Protein AF-A0A2V8QA11-F1 (afdb_monomer)

Nearest PDB structures (foldseek):
  7crw-assembly1_A  TM=5.951E-01  e=1.398E+00  Rattus norvegicus
  6h9c-assembly1_Z  TM=2.391E-01  e=3.593E-01  Haloarcula marismortui ATCC 33799

Solvent-accessible surface area (backbone atoms only — not comparable to full-atom values): 12767 Å² total; per-residue (Å²): 83,78,50,72,45,82,40,66,52,93,63,45,87,77,36,46,41,31,88,72,24,23,39,42,36,22,38,40,35,46,82,82,81,77,87,79,79,59,44,67,50,76,49,74,55,57,71,87,36,45,31,81,89,47,57,55,89,54,50,42,45,41,36,45,50,96,94,40,67,44,71,60,54,68,59,65,61,44,90,41,35,46,23,36,40,75,41,74,69,68,37,36,36,39,38,20,25,65,31,52,54,37,79,48,78,49,77,51,63,38,78,74,76,94,73,66,93,87,64,81,73,50,76,48,78,49,73,46,74,80,31,45,32,83,79,72,91,82,82,87,80,86,73,78,78,74,79,86,45,81,87,71,43,74,70,78,83,42,82,88,75,87,82,84,87,85,76,66,80,94,58,83,81,87,88,82,88,63,97,72,86,69,70,85,74,86,80,74,84,69,91,78,81,84,75,84,132

Mean predicted aligned error: 10.85 Å

Secondary structure (DSSP, 8-state):
-EEEEES--TTGGGSSEEEEEEEEEEEEE---S---S-EEEEEE--GGGBPTT--GGGEEEEEEETTEEE-PEEEEEETTEEEEEEE-S--EEEEEEEP---EEEEEEEES-S---TT---EEEEEEEE-SSS---S-----PPPPTT-GGG-TTTS-----------TT--------SSSS--------TT-----

Radius of gyration: 26.83 Å; Cα contacts (8 Å, |Δi|>4): 295; chains: 1; bounding box: 69×35×74 Å

pLDDT: mean 82.21, std 19.1, range [32.03, 98.81]

Sequence (197 aa):
TASTTAGDHSNIAGSTINAAKTVNRYWTLTNGGIVFTNYSATFNFVAGDLDGGTNTNALVVGKFSSGTWTYPTVGTRTATSTQVTGLTSFSDFQIGEAGTPNIDLAKSVSPTGDQEPGTDLDYAVSFTNSGTTNAQSLVITDPNPNNADPLQRVFANVDYKLGSASISAPWTATIEFSNDGGATWTYTPVSGAGGAP

Foldseek 3Di:
DKDKDFAFDPCCLLAQFDNQFWQRMKMFDDDPPDDDAWFKDKDFADLVSTHPPHDQVQKWKWFDDPNDTDTADWDDTDSGITMGTGHRDTGMMIMGGGKDWDKDKDKDKPPDDDDDQPDDIDIDIDMDTPISDDDDPDDDDDDQPDVPDVVSGPPPRDDDDCDDDDDDPPDDDDDDDDPPVPDDDPDDDDPDPPDDD

Structure (mmCIF, N/CA/C/O backbone):
data_AF-A0A2V8QA11-F1
#
_entry.id   AF-A0A2V8QA11-F1
#
loop_
_atom_site.group_PDB
_atom_site.id
_atom_site.type_symbol
_atom_site.label_atom_id
_atom_site.label_alt_id
_atom_site.label_comp_id
_atom_site.label_asym_id
_atom_site.label_entity_id
_atom_site.label_seq_id
_atom_site.pdbx_PDB_ins_code
_atom_site.Cartn_x
_atom_site.Cartn_y
_atom_site.Cartn_z
_atom_site.occupancy
_atom_site.B_iso_or_equiv
_atom_site.auth_seq_id
_atom_site.auth_comp_id
_atom_site.auth_asym_id
_atom_site.auth_atom_id
_atom_site.pdbx_PDB_model_num
ATOM 1 N N . THR A 1 1 ? 11.058 5.312 -24.019 1.00 94.31 1 THR A N 1
ATOM 2 C CA . THR A 1 1 ? 12.300 5.560 -23.255 1.00 94.31 1 THR A CA 1
ATOM 3 C C . THR A 1 1 ? 12.118 5.060 -21.835 1.00 94.31 1 THR A C 1
ATOM 5 O O . THR A 1 1 ? 10.978 4.858 -21.427 1.00 94.31 1 THR A O 1
ATOM 8 N N . ALA A 1 2 ? 13.211 4.815 -21.113 1.00 96.81 2 ALA A N 1
ATOM 9 C CA . ALA A 1 2 ? 13.186 4.427 -19.705 1.00 96.81 2 ALA A CA 1
ATOM 10 C C . ALA A 1 2 ? 14.209 5.266 -18.930 1.00 96.81 2 ALA A C 1
ATOM 12 O O . ALA A 1 2 ? 15.322 5.469 -19.415 1.00 96.81 2 ALA A O 1
ATOM 13 N N . SER A 1 3 ? 13.827 5.748 -17.753 1.00 98.06 3 SER A N 1
ATOM 14 C CA . SER A 1 3 ? 14.680 6.514 -16.842 1.00 98.06 3 SER A CA 1
ATOM 15 C C . SER A 1 3 ? 14.360 6.168 -15.393 1.00 98.06 3 SER A C 1
ATOM 17 O O . SER A 1 3 ? 13.349 5.527 -15.106 1.00 98.06 3 SER A O 1
ATOM 19 N N . THR A 1 4 ? 15.223 6.598 -14.478 1.00 98.38 4 THR A N 1
ATOM 20 C CA . THR A 1 4 ? 15.029 6.423 -13.037 1.00 98.38 4 THR A CA 1
ATOM 21 C C . THR A 1 4 ? 15.347 7.695 -12.287 1.00 98.38 4 THR A C 1
ATOM 23 O O . THR A 1 4 ? 16.288 8.396 -12.661 1.00 98.38 4 THR A O 1
ATOM 26 N N . THR A 1 5 ? 14.661 7.908 -11.174 1.00 98.62 5 THR A N 1
ATOM 27 C CA . THR A 1 5 ? 14.925 9.011 -10.251 1.00 98.62 5 THR A CA 1
ATOM 28 C C . THR A 1 5 ? 15.169 8.438 -8.862 1.00 98.62 5 THR A C 1
ATOM 30 O O . THR A 1 5 ? 14.438 7.551 -8.432 1.00 98.62 5 THR A O 1
ATOM 33 N N . ALA A 1 6 ? 16.221 8.900 -8.184 1.00 98.38 6 ALA A N 1
ATOM 34 C CA . ALA A 1 6 ? 16.490 8.523 -6.797 1.00 98.38 6 ALA A CA 1
ATOM 35 C C . ALA A 1 6 ? 15.455 9.154 -5.856 1.00 98.38 6 ALA A C 1
ATOM 37 O O . ALA A 1 6 ? 14.992 10.266 -6.117 1.00 98.38 6 ALA A O 1
ATOM 38 N N . GLY A 1 7 ? 15.144 8.474 -4.758 1.00 97.94 7 GLY A N 1
ATOM 39 C CA . GLY A 1 7 ? 14.030 8.849 -3.898 1.00 97.94 7 GLY A CA 1
ATOM 40 C C . GLY A 1 7 ? 12.766 8.050 -4.207 1.00 97.94 7 GLY A C 1
ATOM 41 O O . GLY A 1 7 ? 12.603 7.521 -5.310 1.00 97.94 7 GLY A O 1
ATOM 42 N N . ASP A 1 8 ? 11.846 8.036 -3.252 1.00 98.38 8 ASP A N 1
ATOM 43 C CA . ASP A 1 8 ? 10.474 7.600 -3.481 1.00 98.38 8 ASP A CA 1
ATOM 44 C C . ASP A 1 8 ? 9.715 8.527 -4.426 1.00 98.38 8 ASP A C 1
ATOM 46 O O . ASP A 1 8 ? 9.933 9.742 -4.487 1.00 98.38 8 ASP A O 1
ATOM 50 N N . HIS A 1 9 ? 8.755 7.948 -5.143 1.00 98.25 9 HIS A N 1
ATOM 51 C CA . HIS A 1 9 ? 7.794 8.717 -5.914 1.00 98.25 9 HIS A CA 1
ATOM 52 C C . HIS A 1 9 ? 7.033 9.690 -4.995 1.00 98.25 9 HIS A C 1
ATOM 54 O O . HIS A 1 9 ? 6.503 9.300 -3.955 1.00 98.25 9 HIS A O 1
ATOM 60 N N . SER A 1 10 ?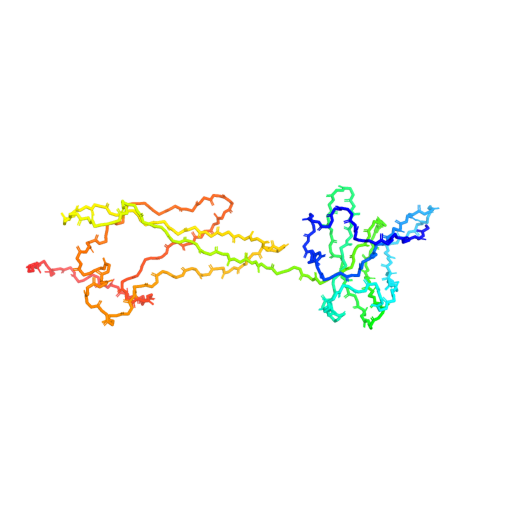 6.892 10.955 -5.399 1.00 97.44 10 SER A N 1
ATOM 61 C CA . SER A 1 10 ? 6.291 12.018 -4.570 1.00 97.44 10 SER A CA 1
ATOM 62 C C . SER A 1 10 ? 4.859 11.719 -4.102 1.00 97.44 10 SER A C 1
ATOM 64 O O . SER A 1 10 ? 4.421 12.209 -3.064 1.00 97.44 10 SER A O 1
ATOM 66 N N . ASN A 1 11 ? 4.123 10.894 -4.851 1.00 97.56 11 ASN A N 1
ATOM 67 C CA . ASN A 1 11 ? 2.774 10.436 -4.506 1.00 97.56 11 ASN A CA 1
ATOM 68 C C . ASN A 1 11 ? 2.714 9.065 -3.805 1.00 97.56 11 ASN A C 1
ATOM 70 O O . ASN A 1 11 ? 1.643 8.456 -3.785 1.00 97.56 11 ASN A O 1
ATOM 74 N N . ILE A 1 12 ? 3.815 8.557 -3.236 1.00 96.38 12 ILE A N 1
ATOM 75 C CA . ILE A 1 12 ? 3.846 7.240 -2.572 1.00 96.38 12 ILE A CA 1
ATOM 76 C C . ILE A 1 12 ? 2.843 7.126 -1.415 1.00 96.38 12 ILE A C 1
ATOM 78 O O . ILE A 1 12 ? 2.257 6.065 -1.225 1.00 96.38 12 ILE A O 1
ATOM 82 N N . ALA A 1 13 ? 2.554 8.227 -0.712 1.00 92.88 13 ALA A N 1
ATOM 83 C CA . ALA A 1 13 ? 1.562 8.263 0.366 1.00 92.88 13 ALA A CA 1
ATOM 84 C C . ALA A 1 13 ? 0.124 7.954 -0.101 1.00 92.88 13 ALA A C 1
ATOM 86 O O . ALA A 1 13 ? -0.711 7.563 0.705 1.00 92.88 13 ALA A O 1
ATOM 87 N N . GLY A 1 14 ? -0.173 8.119 -1.396 1.00 93.38 14 GLY A N 1
ATOM 88 C CA . GLY A 1 14 ? -1.454 7.721 -1.993 1.00 93.38 14 GLY A CA 1
ATOM 89 C C . GLY A 1 14 ? -1.481 6.272 -2.493 1.00 93.38 14 GLY A C 1
ATOM 90 O O . GLY A 1 14 ? -2.471 5.855 -3.093 1.00 93.38 14 GLY A O 1
ATOM 91 N N . SER A 1 15 ? -0.386 5.529 -2.325 1.00 95.75 15 SER A N 1
ATOM 92 C CA . SER A 1 15 ? -0.283 4.115 -2.683 1.00 95.75 15 SER A CA 1
ATOM 93 C C . SER A 1 15 ? -0.565 3.219 -1.472 1.00 95.75 15 SER A C 1
ATOM 95 O O . SER A 1 15 ? -0.702 3.683 -0.345 1.00 95.75 15 SER A O 1
ATOM 97 N N . THR A 1 16 ? -0.601 1.911 -1.702 1.00 94.69 16 THR A N 1
ATOM 98 C CA . THR A 1 16 ? -0.643 0.878 -0.668 1.00 94.69 16 THR A CA 1
ATOM 99 C C . THR A 1 16 ? 0.751 0.339 -0.357 1.00 94.69 16 THR A C 1
ATOM 101 O O . THR A 1 16 ? 0.864 -0.742 0.208 1.00 94.69 16 THR A O 1
ATOM 104 N N . ILE A 1 17 ? 1.817 1.011 -0.799 1.00 96.75 17 ILE A N 1
ATOM 105 C CA . ILE A 1 17 ? 3.204 0.633 -0.510 1.00 96.75 17 ILE A CA 1
ATOM 106 C C . ILE A 1 17 ? 3.584 1.207 0.854 1.00 96.75 17 ILE A C 1
ATOM 108 O O . ILE A 1 17 ? 3.207 2.327 1.203 1.00 96.75 17 ILE A O 1
ATOM 112 N N . ASN A 1 18 ? 4.335 0.445 1.642 1.00 95.12 18 ASN A N 1
ATOM 113 C CA . ASN A 1 18 ? 4.949 0.965 2.854 1.00 95.12 18 ASN A CA 1
ATOM 114 C C . ASN A 1 18 ? 6.137 1.869 2.484 1.00 95.12 18 ASN A C 1
ATOM 116 O O . ASN A 1 18 ? 7.195 1.376 2.101 1.00 95.12 18 ASN A O 1
ATOM 120 N N . ALA A 1 19 ? 5.965 3.183 2.636 1.00 94.94 19 ALA A N 1
ATOM 121 C CA . ALA A 1 19 ? 6.980 4.187 2.306 1.00 94.94 19 ALA A CA 1
ATOM 122 C C . ALA A 1 19 ? 8.245 4.141 3.191 1.00 94.94 19 ALA A C 1
ATOM 124 O O . ALA A 1 19 ? 9.186 4.874 2.941 1.00 94.94 19 ALA A O 1
ATOM 125 N N . ALA A 1 20 ? 8.286 3.305 4.235 1.00 94.62 20 ALA A N 1
ATOM 126 C CA . ALA A 1 20 ? 9.496 3.062 5.027 1.00 94.62 20 ALA A CA 1
ATOM 127 C C . ALA A 1 20 ? 10.236 1.770 4.624 1.00 94.62 20 ALA A C 1
ATOM 129 O O . ALA A 1 20 ? 11.209 1.386 5.279 1.00 94.62 20 ALA A O 1
ATOM 130 N N . LYS A 1 21 ? 9.716 1.039 3.628 1.00 97.12 21 LYS A N 1
ATOM 131 C CA . LYS A 1 21 ? 10.195 -0.277 3.179 1.00 97.12 21 LYS A CA 1
ATOM 132 C C . LYS A 1 21 ? 10.196 -0.349 1.656 1.00 97.12 21 LYS A C 1
ATOM 134 O O . LYS A 1 21 ? 9.513 -1.183 1.053 1.00 97.12 21 LYS A O 1
ATOM 139 N N . THR A 1 22 ? 10.917 0.567 1.025 1.00 98.31 22 THR A N 1
ATOM 140 C CA . THR A 1 22 ? 10.942 0.723 -0.426 1.00 98.31 22 THR A CA 1
ATOM 141 C C . THR A 1 22 ? 12.282 0.336 -1.038 1.00 98.31 22 THR A C 1
ATOM 143 O O . THR A 1 22 ? 13.285 0.103 -0.359 1.00 98.31 22 THR A O 1
ATOM 146 N N . VAL A 1 23 ? 12.295 0.273 -2.366 1.00 98.56 23 VAL A N 1
ATOM 147 C CA . VAL A 1 23 ? 13.488 0.655 -3.111 1.00 98.56 23 VAL A CA 1
ATOM 148 C C . VAL A 1 23 ? 13.385 2.166 -3.307 1.00 98.56 23 VAL A C 1
ATOM 150 O O . VAL A 1 23 ? 12.473 2.609 -3.997 1.00 98.56 23 VAL A O 1
ATOM 153 N N . ASN A 1 24 ? 14.313 2.934 -2.740 1.00 97.62 24 ASN A N 1
ATOM 154 C CA . ASN A 1 24 ? 14.352 4.398 -2.726 1.00 97.62 24 ASN A CA 1
ATOM 155 C C . ASN A 1 24 ? 14.754 4.978 -4.103 1.00 97.62 24 ASN A C 1
ATOM 157 O O . ASN A 1 24 ? 15.736 5.713 -4.272 1.00 97.62 24 ASN A O 1
ATOM 161 N N . ARG A 1 25 ? 14.023 4.545 -5.131 1.00 98.12 25 ARG A N 1
ATOM 162 C CA . ARG A 1 25 ? 14.116 4.901 -6.543 1.00 98.12 25 ARG A CA 1
ATOM 163 C C . ARG A 1 25 ? 12.792 4.543 -7.210 1.00 98.12 25 ARG A C 1
ATOM 165 O O . ARG A 1 25 ? 12.249 3.466 -6.981 1.00 98.12 25 ARG A O 1
ATOM 172 N N . TYR A 1 26 ? 12.356 5.374 -8.149 1.00 98.69 26 TYR A N 1
ATOM 173 C CA . TYR A 1 26 ? 11.265 5.037 -9.061 1.00 98.69 26 TYR A CA 1
ATOM 174 C C . TYR A 1 26 ? 11.721 5.060 -10.523 1.00 98.69 26 TYR A C 1
ATOM 176 O O . TYR A 1 26 ? 12.725 5.683 -10.885 1.00 98.69 26 TYR A O 1
ATOM 184 N N . TRP A 1 27 ? 10.985 4.344 -11.371 1.00 98.75 27 TRP A N 1
ATOM 185 C CA . TRP A 1 27 ? 11.246 4.218 -12.805 1.00 98.75 27 TRP A CA 1
ATOM 186 C C . TRP A 1 27 ? 10.155 4.920 -13.593 1.00 98.75 27 TRP A C 1
ATOM 188 O O . TRP A 1 27 ? 8.981 4.714 -13.317 1.00 98.75 27 TRP A O 1
ATOM 198 N N . THR A 1 28 ? 10.535 5.652 -14.632 1.00 98.62 28 THR A N 1
ATOM 199 C CA . THR A 1 28 ? 9.608 6.240 -15.602 1.00 98.62 28 THR A CA 1
ATOM 200 C C . THR A 1 28 ? 9.810 5.555 -16.938 1.00 98.62 28 THR A C 1
ATOM 202 O O . THR A 1 28 ? 10.917 5.543 -17.485 1.00 98.62 28 THR A O 1
ATOM 205 N N . LEU A 1 29 ? 8.743 4.974 -17.479 1.00 98.19 29 LEU A N 1
ATOM 206 C CA . LEU A 1 29 ? 8.720 4.470 -18.845 1.00 98.19 29 LEU A CA 1
ATOM 207 C C . LEU A 1 29 ? 7.760 5.330 -19.672 1.00 98.19 29 LEU A C 1
ATOM 209 O O . LEU A 1 29 ? 6.633 5.592 -19.258 1.00 98.19 29 LEU A O 1
ATOM 213 N N . THR A 1 30 ? 8.182 5.691 -20.882 1.00 97.12 30 THR A N 1
ATOM 214 C CA . THR A 1 30 ? 7.379 6.483 -21.826 1.00 97.12 30 THR A CA 1
ATOM 215 C C . THR A 1 30 ? 7.315 5.784 -23.177 1.00 97.12 30 THR A C 1
ATOM 217 O O . THR A 1 30 ? 8.351 5.356 -23.703 1.00 97.12 30 THR A O 1
ATOM 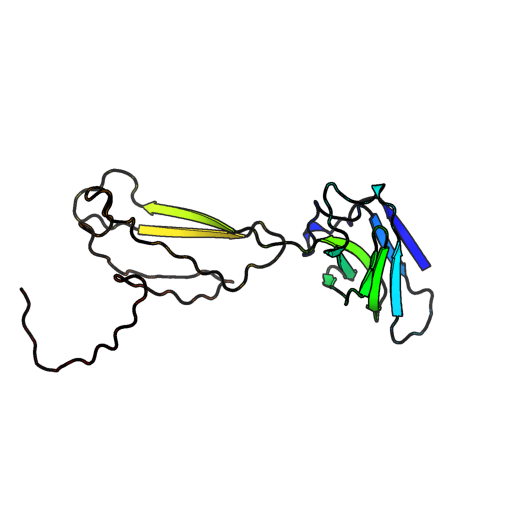220 N N . ASN A 1 31 ? 6.121 5.695 -23.774 1.00 95.44 31 ASN A N 1
ATOM 221 C CA . ASN A 1 31 ? 5.984 5.169 -25.132 1.00 95.44 31 ASN A CA 1
ATOM 222 C C . ASN A 1 31 ? 6.634 6.131 -26.139 1.00 95.44 31 ASN A C 1
ATOM 224 O O . ASN A 1 31 ? 6.225 7.282 -26.242 1.00 95.44 31 ASN A O 1
ATOM 228 N N . GLY A 1 32 ? 7.616 5.649 -26.900 1.00 93.56 32 GLY A N 1
ATOM 229 C CA . GLY A 1 32 ? 8.275 6.410 -27.967 1.00 93.56 32 GLY A CA 1
ATOM 230 C C . GLY A 1 32 ? 7.615 6.271 -29.342 1.00 93.56 32 GLY A C 1
ATOM 231 O O . GLY A 1 32 ? 8.280 6.525 -30.338 1.00 93.56 32 GLY A O 1
ATOM 232 N N . GLY A 1 33 ? 6.362 5.808 -29.411 1.00 93.56 33 GLY A N 1
ATOM 233 C CA . GLY A 1 33 ? 5.647 5.551 -30.668 1.00 93.56 33 GLY A CA 1
ATOM 234 C C . GLY A 1 33 ? 5.637 4.083 -31.105 1.00 93.56 33 GLY A C 1
ATOM 235 O O . GLY A 1 33 ? 5.372 3.796 -32.268 1.00 93.56 33 GLY A O 1
ATOM 236 N N . ILE A 1 34 ? 5.916 3.147 -30.192 1.00 93.06 34 ILE A N 1
ATOM 237 C CA . ILE A 1 34 ? 5.801 1.715 -30.478 1.00 93.06 34 ILE A CA 1
ATOM 238 C C . ILE A 1 34 ? 4.360 1.236 -30.291 1.00 93.06 34 ILE A C 1
ATOM 240 O O . ILE A 1 34 ? 3.648 1.668 -29.378 1.00 93.06 34 ILE A O 1
ATOM 244 N N . VAL A 1 35 ? 3.952 0.307 -31.153 1.00 95.69 35 VAL A N 1
ATOM 245 C CA . VAL A 1 35 ? 2.700 -0.445 -31.027 1.00 95.69 35 VAL A CA 1
ATOM 246 C C . VAL A 1 35 ? 3.013 -1.765 -30.333 1.00 95.69 35 VAL A C 1
ATOM 248 O O . VAL A 1 35 ? 3.951 -2.463 -30.712 1.00 95.69 35 VAL A O 1
ATOM 251 N N . PHE A 1 36 ? 2.244 -2.100 -29.304 1.00 95.75 36 PHE A N 1
ATOM 252 C CA . PHE A 1 36 ? 2.434 -3.303 -28.501 1.00 95.75 36 PHE A CA 1
ATOM 253 C C . PHE A 1 36 ? 1.091 -3.748 -27.912 1.00 95.75 36 PHE A C 1
ATOM 255 O O . PHE A 1 36 ? 0.170 -2.944 -27.780 1.00 95.75 36 PHE A O 1
ATOM 262 N N . THR A 1 37 ? 0.982 -5.028 -27.553 1.00 97.38 37 THR A N 1
ATOM 263 C CA . THR A 1 37 ? -0.191 -5.565 -26.841 1.00 97.38 37 THR A CA 1
ATOM 264 C C . THR A 1 37 ? 0.035 -5.543 -25.335 1.00 97.38 37 THR A C 1
ATOM 266 O O . THR A 1 37 ? -0.778 -5.015 -24.583 1.00 97.38 37 THR A O 1
ATOM 269 N N . ASN A 1 38 ? 1.149 -6.122 -24.892 1.00 97.56 38 ASN A N 1
ATOM 270 C CA . ASN A 1 38 ? 1.599 -6.090 -23.511 1.00 97.56 38 ASN A CA 1
ATOM 271 C C . ASN A 1 38 ? 3.125 -6.234 -23.451 1.00 97.56 38 ASN A C 1
ATOM 273 O O . ASN A 1 38 ? 3.764 -6.540 -24.460 1.00 97.56 38 ASN A O 1
ATOM 277 N N . TYR A 1 39 ? 3.700 -5.997 -22.277 1.00 97.81 39 TYR A N 1
ATOM 278 C CA . TYR A 1 39 ? 5.109 -6.249 -22.008 1.00 97.81 39 TYR A CA 1
ATOM 279 C C . TYR A 1 39 ? 5.344 -6.652 -20.549 1.00 97.81 39 TYR A C 1
ATOM 281 O O . TYR A 1 39 ? 4.489 -6.474 -19.675 1.00 97.81 39 TYR A O 1
ATOM 289 N N . SER A 1 40 ? 6.543 -7.166 -20.296 1.00 98.25 40 SER A N 1
ATOM 290 C CA . SER A 1 40 ? 7.095 -7.351 -18.956 1.00 98.25 40 SER A CA 1
ATOM 291 C C . SER A 1 40 ? 8.252 -6.379 -18.751 1.00 98.25 40 SER A C 1
ATOM 293 O O . SER A 1 40 ? 8.999 -6.097 -19.689 1.00 98.25 40 SER A O 1
ATOM 295 N N . ALA A 1 41 ? 8.416 -5.875 -17.533 1.00 98.25 41 ALA A N 1
ATOM 296 C CA . ALA A 1 41 ? 9.537 -5.019 -17.159 1.00 98.25 41 ALA A CA 1
ATOM 297 C C . ALA A 1 41 ? 10.253 -5.609 -15.950 1.00 98.25 41 ALA A C 1
ATOM 299 O O . ALA A 1 41 ? 9.612 -5.933 -14.956 1.00 98.25 41 ALA A O 1
ATOM 300 N N . THR A 1 42 ? 11.576 -5.729 -16.034 1.00 98.62 42 THR A N 1
ATOM 301 C CA . THR A 1 42 ? 12.425 -6.068 -14.890 1.00 98.62 42 THR A CA 1
ATOM 302 C C . THR A 1 42 ? 13.126 -4.805 -14.425 1.00 98.62 42 THR A C 1
ATOM 304 O O . THR A 1 42 ? 13.968 -4.257 -15.138 1.00 98.62 42 THR A O 1
ATOM 307 N N . PHE A 1 43 ? 12.783 -4.351 -13.228 1.00 98.75 43 PHE A N 1
ATOM 308 C CA . PHE A 1 43 ? 13.422 -3.213 -12.591 1.00 98.75 43 PHE A CA 1
ATOM 309 C C . PHE A 1 43 ? 14.623 -3.708 -11.798 1.00 98.75 43 PHE A C 1
ATOM 311 O O . PHE A 1 43 ? 14.472 -4.558 -10.924 1.00 98.75 43 PHE A O 1
ATOM 318 N N . ASN A 1 44 ? 15.809 -3.203 -12.130 1.00 98.44 44 ASN A N 1
ATOM 319 C CA . ASN A 1 44 ? 17.052 -3.535 -11.441 1.00 98.44 44 ASN A CA 1
ATOM 320 C C . ASN A 1 44 ? 17.460 -2.367 -10.543 1.00 98.44 44 ASN A C 1
ATOM 322 O O . ASN A 1 44 ? 17.391 -1.212 -10.965 1.00 98.44 44 ASN A O 1
ATOM 326 N N . PHE A 1 45 ? 17.913 -2.677 -9.337 1.00 98.56 45 PHE A N 1
ATOM 327 C CA . PHE A 1 45 ? 18.364 -1.728 -8.322 1.00 98.56 45 PHE A CA 1
ATOM 328 C C . PHE A 1 45 ? 19.609 -2.269 -7.617 1.00 98.56 45 PHE A C 1
ATOM 330 O O . PHE A 1 45 ? 19.952 -3.440 -7.759 1.00 98.56 45 PHE A O 1
ATOM 337 N N . VAL A 1 46 ? 20.320 -1.426 -6.874 1.00 98.31 46 VAL A N 1
ATOM 338 C CA . VAL A 1 46 ? 21.436 -1.875 -6.032 1.00 98.31 46 VAL A CA 1
ATOM 339 C C . VAL A 1 46 ? 20.956 -2.061 -4.599 1.00 98.31 46 VAL A C 1
ATOM 341 O O . VAL A 1 46 ? 19.974 -1.458 -4.182 1.00 98.31 46 VAL A O 1
ATOM 344 N N . ALA A 1 47 ? 21.665 -2.870 -3.811 1.00 97.56 47 ALA A N 1
ATOM 345 C CA . ALA A 1 47 ? 21.290 -3.110 -2.415 1.00 97.56 47 ALA A CA 1
ATOM 346 C C . ALA A 1 47 ? 21.229 -1.818 -1.576 1.00 97.56 47 ALA A C 1
ATOM 348 O O . ALA A 1 47 ? 20.430 -1.732 -0.653 1.00 97.56 47 ALA A O 1
ATOM 349 N N . GLY A 1 48 ? 22.036 -0.807 -1.920 1.00 97.88 48 GLY A N 1
ATOM 350 C CA . GLY A 1 48 ? 22.019 0.502 -1.259 1.00 97.88 48 GLY A CA 1
ATOM 351 C C . GLY A 1 48 ? 20.789 1.361 -1.562 1.00 97.88 48 GLY A C 1
ATOM 352 O O . GLY A 1 48 ? 20.606 2.375 -0.902 1.00 97.88 48 GLY A O 1
ATOM 353 N N . ASP A 1 49 ? 19.958 0.972 -2.535 1.00 98.44 49 ASP A N 1
ATOM 354 C CA . ASP A 1 49 ? 18.675 1.633 -2.775 1.00 98.44 49 ASP A CA 1
ATOM 355 C C . ASP A 1 49 ? 17.586 1.123 -1.814 1.00 98.44 49 ASP A C 1
ATOM 357 O O . ASP A 1 49 ? 16.540 1.744 -1.721 1.00 98.44 49 ASP A O 1
ATOM 361 N N . LEU A 1 50 ? 17.776 -0.011 -1.129 1.00 98.56 50 LEU A N 1
ATOM 362 C CA . LEU A 1 50 ? 16.756 -0.566 -0.236 1.00 98.56 50 LEU A CA 1
ATOM 363 C C . LEU A 1 50 ? 16.692 0.213 1.079 1.00 98.56 50 LEU A C 1
ATOM 365 O O . LEU A 1 50 ? 17.713 0.395 1.748 1.00 98.56 50 LEU A O 1
ATOM 369 N N . ASP A 1 51 ? 15.481 0.563 1.505 1.00 98.06 51 ASP A N 1
ATOM 370 C CA . ASP A 1 51 ? 15.264 1.069 2.855 1.00 98.06 51 ASP A CA 1
ATOM 371 C C . ASP A 1 51 ? 15.611 0.006 3.902 1.00 98.06 51 ASP A C 1
ATOM 373 O O . ASP A 1 51 ? 15.526 -1.210 3.668 1.00 98.06 51 ASP A O 1
ATOM 377 N N . GLY A 1 52 ? 15.977 0.472 5.096 1.00 96.50 52 GLY A N 1
ATOM 378 C CA . GLY A 1 52 ? 16.423 -0.375 6.195 1.00 96.50 52 GLY A CA 1
ATOM 379 C C . GLY A 1 52 ? 15.431 -1.493 6.521 1.00 96.50 52 GLY A C 1
ATOM 380 O O . GLY A 1 52 ? 14.305 -1.249 6.950 1.00 96.50 52 GLY A O 1
ATOM 381 N N . GLY A 1 53 ? 15.871 -2.744 6.367 1.00 94.81 53 GLY A N 1
ATOM 382 C CA . GLY A 1 53 ? 15.081 -3.935 6.677 1.00 94.81 53 GLY A CA 1
ATOM 383 C C . GLY A 1 53 ? 13.952 -4.228 5.687 1.00 94.81 53 GLY A C 1
ATOM 384 O O . GLY A 1 53 ? 12.963 -4.823 6.108 1.00 94.81 53 GLY A O 1
ATOM 385 N N . THR A 1 54 ? 14.069 -3.777 4.436 1.00 97.50 54 THR A N 1
ATOM 386 C CA . THR A 1 54 ? 13.176 -4.167 3.335 1.00 97.50 54 THR A CA 1
ATOM 387 C C . THR A 1 54 ? 13.392 -5.636 2.954 1.00 97.50 54 THR A C 1
ATOM 389 O O . THR A 1 54 ? 14.517 -6.063 2.683 1.00 97.50 54 THR A O 1
ATOM 392 N N . ASN A 1 55 ? 12.319 -6.420 2.906 1.00 96.81 55 ASN A N 1
ATOM 393 C CA . ASN A 1 55 ? 12.303 -7.806 2.461 1.00 96.81 55 ASN A CA 1
ATOM 394 C C . ASN A 1 55 ? 12.038 -7.885 0.952 1.00 96.81 55 ASN A C 1
ATOM 396 O O . ASN A 1 55 ? 10.904 -7.755 0.486 1.00 96.81 55 ASN A O 1
ATOM 400 N N . THR A 1 56 ? 13.080 -8.187 0.178 1.00 97.12 56 THR A N 1
ATOM 401 C CA . THR A 1 56 ? 12.997 -8.252 -1.289 1.00 97.12 56 THR A CA 1
ATOM 402 C C . THR A 1 56 ? 12.023 -9.311 -1.810 1.00 97.12 56 THR A C 1
ATOM 404 O O . THR A 1 56 ? 11.487 -9.155 -2.905 1.00 97.12 56 THR A O 1
ATOM 407 N N .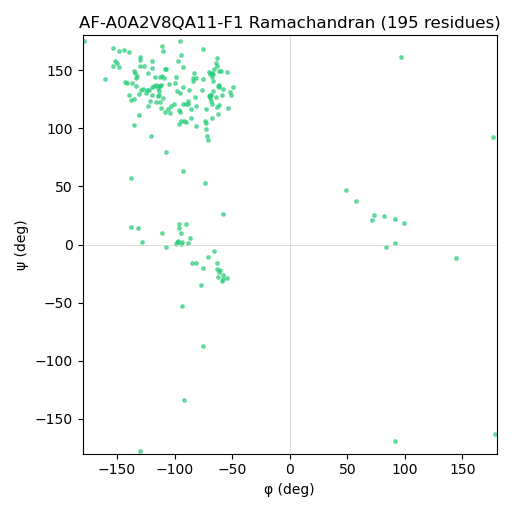 ASN A 1 57 ? 11.716 -10.350 -1.026 1.00 96.12 57 ASN A N 1
ATOM 408 C CA . ASN A 1 57 ? 10.724 -11.365 -1.397 1.00 96.12 57 ASN A CA 1
ATOM 409 C C . ASN A 1 57 ? 9.274 -10.871 -1.261 1.00 96.12 57 ASN A C 1
ATOM 411 O O . ASN A 1 57 ? 8.381 -11.443 -1.883 1.00 96.12 57 ASN A O 1
ATOM 415 N N . ALA A 1 58 ? 9.039 -9.814 -0.478 1.00 95.00 58 ALA A N 1
ATOM 416 C CA . ALA A 1 58 ? 7.719 -9.233 -0.227 1.00 95.00 58 ALA A CA 1
ATOM 417 C C . ALA A 1 58 ? 7.418 -8.001 -1.102 1.00 95.00 58 ALA A C 1
ATOM 419 O O . ALA A 1 58 ? 6.353 -7.397 -0.976 1.00 95.00 58 ALA A O 1
ATOM 420 N N . LEU A 1 59 ? 8.332 -7.627 -2.006 1.00 97.69 59 LEU A N 1
ATOM 421 C CA . LEU A 1 59 ? 8.175 -6.431 -2.831 1.00 97.69 59 LEU A CA 1
AT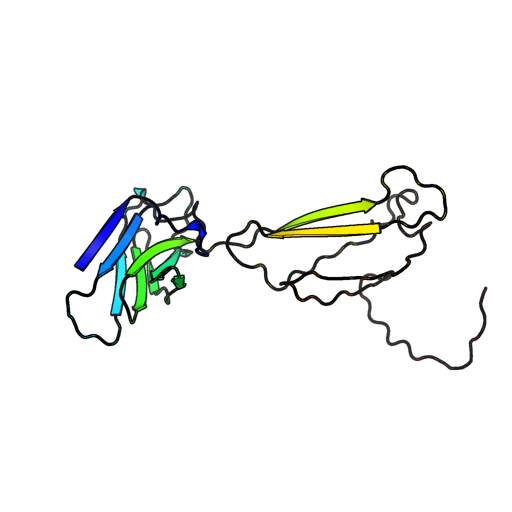OM 422 C C . LEU A 1 59 ? 6.955 -6.522 -3.745 1.00 97.69 59 LEU A C 1
ATOM 424 O O . LEU A 1 59 ? 6.729 -7.527 -4.419 1.00 97.69 59 LEU A O 1
ATOM 428 N N . VAL A 1 60 ? 6.207 -5.438 -3.826 1.00 98.00 60 VAL A N 1
ATOM 429 C CA . VAL A 1 60 ? 5.220 -5.165 -4.862 1.00 98.00 60 VAL A CA 1
ATOM 430 C C . VAL A 1 60 ? 5.716 -4.033 -5.754 1.00 98.00 60 VAL A C 1
ATOM 432 O O . VAL A 1 60 ? 6.673 -3.331 -5.425 1.00 98.00 60 VAL A O 1
ATOM 435 N N . VAL A 1 61 ? 5.065 -3.857 -6.901 1.00 98.62 61 VAL A N 1
ATOM 436 C CA . VAL A 1 61 ? 5.307 -2.708 -7.773 1.00 98.62 61 VAL A CA 1
ATOM 437 C C . VAL A 1 61 ? 4.000 -1.957 -7.946 1.00 98.62 61 VAL A C 1
ATOM 439 O O . VAL A 1 61 ? 3.007 -2.538 -8.377 1.00 98.62 61 VAL A O 1
ATOM 442 N N . GLY A 1 62 ? 4.005 -0.671 -7.617 1.00 98.38 62 GLY A N 1
ATOM 443 C CA . GLY A 1 62 ? 2.926 0.249 -7.946 1.00 98.38 62 GLY A CA 1
ATOM 444 C C . GLY A 1 62 ? 3.226 0.939 -9.270 1.00 98.38 62 GLY A C 1
ATOM 445 O O . GLY A 1 62 ? 4.344 1.395 -9.481 1.00 98.38 62 GLY A O 1
ATOM 446 N N . LYS A 1 63 ? 2.235 1.040 -10.154 1.00 98.62 63 LYS A N 1
ATOM 447 C CA . LYS A 1 63 ? 2.249 1.858 -11.371 1.00 98.62 63 LYS A CA 1
ATOM 448 C C . LYS A 1 63 ? 1.367 3.083 -11.152 1.00 98.62 63 LYS A C 1
ATOM 450 O O . LYS A 1 63 ? 0.153 2.929 -11.003 1.00 98.62 63 LYS A O 1
ATOM 455 N N . PHE A 1 64 ? 1.951 4.276 -11.181 1.00 98.62 64 PHE A N 1
ATOM 456 C CA . PHE A 1 64 ? 1.230 5.538 -11.024 1.00 98.62 64 PHE A CA 1
ATOM 457 C C . PHE A 1 64 ? 0.903 6.145 -12.381 1.00 98.62 64 PHE A C 1
ATOM 459 O O . PHE A 1 64 ? 1.806 6.491 -13.140 1.00 98.62 64 PHE A O 1
ATOM 466 N N . SER A 1 65 ? -0.381 6.261 -12.714 1.00 97.62 65 SER A N 1
ATOM 467 C CA . SER A 1 65 ? -0.852 6.774 -14.003 1.00 97.62 65 SER A CA 1
ATOM 468 C C . SER A 1 65 ? -2.038 7.702 -13.801 1.00 97.62 65 SER A C 1
ATOM 470 O O . SER A 1 65 ? -3.023 7.313 -13.175 1.00 97.62 65 SER A O 1
ATOM 472 N N . SER A 1 66 ? -1.939 8.932 -14.310 1.00 94.75 66 SER A N 1
ATOM 473 C CA . SER A 1 66 ? -3.007 9.940 -14.229 1.00 94.75 66 SER A CA 1
ATOM 474 C C . SER A 1 66 ? -3.589 10.108 -12.816 1.00 94.75 66 SER A C 1
ATOM 476 O O . SER A 1 66 ? -4.803 10.101 -12.632 1.00 94.75 66 SER A O 1
ATOM 478 N N . GLY A 1 67 ? -2.727 10.213 -11.797 1.00 95.25 67 GLY A N 1
ATOM 479 C CA . GLY A 1 67 ? -3.161 10.412 -10.409 1.00 95.25 67 GLY A CA 1
ATOM 480 C C . GLY A 1 67 ? -3.558 9.140 -9.652 1.00 95.25 67 GLY A C 1
ATOM 481 O O . GLY A 1 67 ? -3.881 9.228 -8.473 1.00 95.25 67 GLY A O 1
ATOM 482 N N . THR A 1 68 ? -3.534 7.968 -10.292 1.00 96.50 68 THR A N 1
ATOM 483 C CA . THR A 1 68 ? -4.006 6.709 -9.696 1.00 96.50 68 THR A CA 1
ATOM 484 C C . THR A 1 68 ? -2.896 5.666 -9.629 1.00 96.50 68 THR A C 1
ATOM 486 O O . THR A 1 68 ? -2.175 5.449 -10.606 1.00 96.50 68 THR A O 1
ATOM 489 N N . TRP A 1 69 ? -2.791 4.977 -8.491 1.00 97.94 69 TRP A N 1
ATOM 490 C CA . TRP A 1 69 ? -1.935 3.804 -8.335 1.00 97.94 69 TRP A CA 1
ATOM 491 C C . TRP A 1 69 ? -2.664 2.526 -8.750 1.00 97.94 69 TRP A C 1
ATOM 493 O O . TRP A 1 69 ? -3.791 2.265 -8.339 1.00 97.94 69 TRP A O 1
ATOM 503 N N . THR A 1 70 ? -1.988 1.706 -9.546 1.00 97.75 70 THR A N 1
ATOM 504 C CA . THR A 1 70 ? -2.417 0.352 -9.922 1.00 97.75 70 THR A CA 1
ATOM 505 C C . THR A 1 70 ? -1.298 -0.636 -9.616 1.00 97.75 70 THR A C 1
ATOM 507 O O . THR A 1 70 ? -0.132 -0.253 -9.608 1.00 97.75 70 THR A O 1
ATOM 510 N N . TYR A 1 71 ? -1.628 -1.903 -9.368 1.00 97.19 71 TYR A N 1
ATOM 511 C CA . TYR A 1 71 ? -0.650 -2.909 -8.935 1.00 97.19 71 TYR A CA 1
ATOM 512 C C . TYR A 1 71 ? -0.600 -4.057 -9.946 1.00 97.19 71 TYR A C 1
ATOM 514 O O . TYR A 1 71 ? -1.435 -4.961 -9.881 1.00 97.19 71 TYR A O 1
ATOM 522 N N . PRO A 1 72 ? 0.315 -4.009 -10.932 1.00 97.69 72 PRO A N 1
ATOM 523 C CA . PRO A 1 72 ? 0.494 -5.096 -11.889 1.00 97.69 72 PRO A CA 1
ATOM 524 C C . PRO A 1 72 ? 0.951 -6.397 -11.218 1.00 97.69 72 PRO A C 1
ATOM 526 O O . PRO A 1 72 ? 1.524 -6.402 -10.127 1.00 97.69 72 PRO A O 1
ATOM 529 N N . THR A 1 73 ? 0.759 -7.516 -11.919 1.00 97.88 73 THR A N 1
ATOM 530 C CA . THR A 1 73 ? 1.246 -8.824 -11.477 1.00 97.88 73 THR A CA 1
ATOM 531 C C . THR A 1 73 ? 2.768 -8.827 -11.398 1.00 97.88 73 THR A C 1
ATOM 533 O O . THR A 1 73 ? 3.462 -8.669 -12.409 1.00 97.88 73 THR A O 1
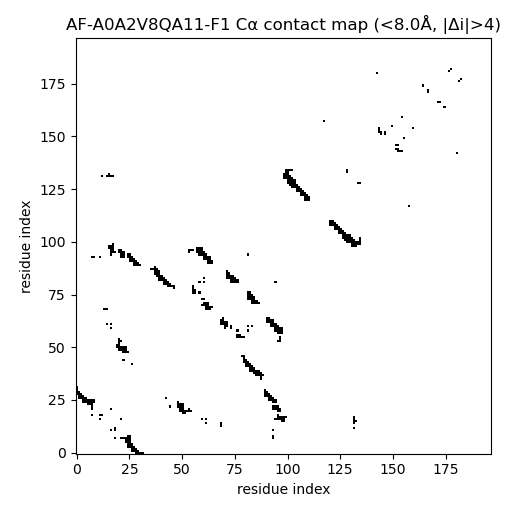ATOM 536 N N . VAL A 1 74 ? 3.285 -9.049 -10.191 1.00 98.31 74 VAL A N 1
ATOM 537 C CA . VAL A 1 74 ? 4.720 -9.176 -9.943 1.00 98.31 74 VAL A CA 1
ATOM 538 C C . VAL A 1 74 ? 5.176 -10.594 -10.273 1.00 98.31 74 VAL A C 1
ATOM 540 O O . VAL A 1 74 ? 4.607 -11.568 -9.782 1.00 98.31 74 VAL A O 1
ATOM 543 N N . GLY A 1 75 ? 6.205 -10.694 -11.109 1.00 97.94 75 GLY A N 1
ATOM 544 C CA . GLY A 1 75 ? 6.877 -11.934 -11.478 1.00 97.94 75 GLY A CA 1
ATOM 545 C C . GLY A 1 75 ? 8.072 -12.231 -10.571 1.00 97.94 75 GLY A C 1
ATOM 546 O O . GLY A 1 75 ? 7.995 -12.140 -9.343 1.00 97.94 75 GLY A O 1
ATOM 547 N N . THR A 1 76 ? 9.193 -12.605 -11.189 1.00 98.06 76 THR A N 1
ATOM 548 C CA . THR A 1 76 ? 10.428 -12.963 -10.483 1.00 98.06 76 THR A CA 1
ATOM 549 C C . THR A 1 76 ? 10.976 -11.800 -9.656 1.00 98.06 76 THR A C 1
ATOM 551 O O . THR A 1 76 ? 11.047 -10.660 -10.120 1.00 98.06 76 THR A O 1
ATOM 554 N N . ARG A 1 77 ? 11.419 -12.120 -8.439 1.00 98.38 77 ARG A N 1
ATOM 555 C CA . ARG A 1 77 ? 12.162 -11.231 -7.543 1.00 98.38 77 ARG A CA 1
ATOM 556 C C . ARG A 1 77 ? 13.549 -11.812 -7.311 1.00 98.38 77 ARG A C 1
ATOM 558 O O . ARG A 1 77 ? 13.711 -13.029 -7.240 1.00 98.38 77 ARG A O 1
ATOM 565 N N . THR A 1 78 ? 14.535 -10.940 -7.195 1.00 97.94 78 THR A N 1
ATOM 566 C CA . THR A 1 78 ? 15.880 -11.282 -6.727 1.00 97.94 78 THR A CA 1
ATOM 567 C C . THR A 1 78 ? 16.286 -10.299 -5.630 1.00 97.94 78 THR A C 1
ATOM 569 O O . THR A 1 78 ? 15.521 -9.403 -5.277 1.00 97.94 78 THR A O 1
ATOM 572 N N . ALA A 1 79 ? 17.506 -10.424 -5.104 1.00 97.50 79 ALA A N 1
ATOM 573 C CA . ALA A 1 79 ? 18.034 -9.456 -4.143 1.00 97.50 79 ALA A CA 1
ATOM 574 C C . ALA A 1 79 ? 18.141 -8.023 -4.708 1.00 97.50 79 ALA A C 1
ATOM 576 O O . ALA A 1 79 ? 18.184 -7.070 -3.938 1.00 97.50 79 ALA A O 1
ATOM 577 N N . THR A 1 80 ? 18.197 -7.868 -6.032 1.00 98.06 80 THR A N 1
ATOM 578 C CA . THR A 1 80 ? 18.479 -6.593 -6.715 1.00 98.06 80 THR A CA 1
ATOM 579 C C . THR A 1 80 ? 17.581 -6.353 -7.928 1.00 98.06 80 THR A C 1
ATOM 581 O O . THR A 1 80 ? 17.869 -5.506 -8.775 1.00 98.06 80 THR A O 1
ATOM 584 N N . SER A 1 81 ? 16.484 -7.104 -8.054 1.00 98.50 81 SER A N 1
ATOM 585 C CA . SER A 1 81 ? 15.522 -6.885 -9.126 1.00 98.50 81 SER A CA 1
ATOM 586 C C . SER A 1 81 ? 14.115 -7.348 -8.785 1.00 98.50 81 SER A C 1
ATOM 588 O O . SER A 1 81 ? 13.901 -8.254 -7.980 1.00 98.50 81 SER A O 1
ATOM 590 N N . THR A 1 82 ? 13.130 -6.724 -9.419 1.00 98.75 82 THR A N 1
ATOM 591 C CA . THR A 1 82 ? 11.723 -7.129 -9.354 1.00 98.75 82 THR A CA 1
ATOM 592 C C . THR A 1 82 ? 11.103 -6.987 -10.735 1.00 98.75 82 THR A C 1
ATOM 594 O O . THR A 1 82 ? 11.231 -5.947 -11.383 1.00 98.75 82 THR A O 1
ATOM 597 N N . GLN A 1 83 ? 10.454 -8.048 -11.208 1.00 98.75 83 GLN A N 1
ATOM 598 C CA . GLN A 1 83 ? 9.771 -8.067 -12.494 1.00 98.75 83 GLN A CA 1
ATOM 599 C C . GLN A 1 83 ? 8.270 -7.836 -12.333 1.00 98.75 83 GLN A C 1
ATOM 601 O O . GLN A 1 83 ? 7.651 -8.353 -11.412 1.00 98.75 83 GLN A O 1
ATOM 606 N N . VAL A 1 84 ? 7.669 -7.138 -13.286 1.00 98.75 84 VAL A N 1
ATOM 607 C CA . VAL A 1 84 ? 6.220 -7.087 -13.508 1.00 98.75 84 VAL A CA 1
ATOM 608 C C . VAL A 1 84 ? 5.893 -7.606 -14.898 1.00 98.75 84 VAL A C 1
ATOM 610 O O . VAL A 1 84 ? 6.710 -7.504 -15.815 1.00 98.75 84 VAL A O 1
ATOM 613 N N . THR A 1 85 ? 4.697 -8.160 -15.055 1.00 98.44 85 THR A N 1
ATOM 614 C CA . THR A 1 85 ? 4.239 -8.784 -16.302 1.00 98.44 85 THR A CA 1
ATOM 615 C C . THR A 1 85 ? 2.861 -8.260 -16.701 1.00 98.44 85 THR A C 1
ATOM 617 O O . THR A 1 85 ? 2.130 -7.722 -15.869 1.00 98.44 85 THR A O 1
ATOM 620 N N . GLY A 1 86 ? 2.510 -8.392 -17.984 1.00 97.50 86 GLY A N 1
ATOM 621 C CA . GLY A 1 86 ? 1.171 -8.057 -18.480 1.00 97.50 86 GLY A CA 1
ATOM 622 C C . GLY A 1 86 ? 0.851 -6.559 -18.526 1.00 97.50 86 GLY A C 1
ATOM 623 O O . GLY A 1 86 ? -0.319 -6.185 -18.553 1.00 97.50 86 GLY A O 1
ATOM 624 N N . LEU A 1 87 ? 1.861 -5.685 -18.542 1.00 98.12 87 LEU A N 1
ATOM 625 C CA . LEU A 1 87 ? 1.652 -4.241 -18.634 1.00 98.12 87 LEU A CA 1
ATOM 626 C C . LEU A 1 87 ? 1.125 -3.853 -20.018 1.00 98.12 87 LEU A C 1
ATOM 628 O O . LEU A 1 87 ? 1.732 -4.189 -21.030 1.00 98.12 87 LEU A O 1
ATOM 632 N N . THR A 1 88 ? 0.031 -3.095 -20.060 1.00 96.81 88 THR A N 1
ATOM 633 C CA . THR A 1 88 ? -0.607 -2.597 -21.298 1.00 96.81 88 THR A CA 1
ATOM 634 C C . THR A 1 88 ? -0.404 -1.097 -21.519 1.00 96.81 88 THR A C 1
ATOM 636 O O . THR A 1 88 ? -0.841 -0.536 -22.518 1.00 96.81 88 THR A O 1
ATOM 639 N N . SER A 1 89 ? 0.261 -0.420 -20.584 1.00 96.69 89 SER A N 1
ATOM 640 C CA . SER A 1 89 ? 0.575 1.006 -20.656 1.00 96.69 89 SER A CA 1
ATOM 641 C C . SER A 1 89 ? 1.870 1.301 -19.910 1.00 96.69 89 SER A C 1
ATOM 643 O O . SER A 1 89 ? 2.250 0.572 -18.994 1.00 96.69 89 SER A O 1
ATOM 645 N N . PHE A 1 90 ? 2.519 2.399 -20.283 1.00 97.69 90 PHE A N 1
ATOM 646 C CA . PHE A 1 90 ? 3.695 2.921 -19.591 1.00 97.69 90 PHE A CA 1
ATOM 647 C C . PHE A 1 90 ? 3.288 3.980 -18.557 1.00 97.69 90 PHE A C 1
ATOM 649 O O . PHE A 1 90 ? 2.138 4.427 -18.568 1.00 97.69 90 PHE A O 1
ATOM 656 N N . SER A 1 91 ? 4.179 4.294 -17.613 1.00 98.38 91 SER A N 1
ATOM 657 C CA . SER A 1 91 ? 3.982 5.291 -16.547 1.00 98.38 91 SER A CA 1
ATOM 658 C C . SER A 1 91 ? 5.205 5.345 -15.625 1.00 98.38 91 SER A C 1
ATOM 660 O O . SER A 1 91 ? 6.259 4.796 -15.963 1.00 98.38 91 SER A O 1
ATOM 662 N N . ASP A 1 92 ? 5.023 5.934 -14.445 1.00 98.69 92 ASP A N 1
ATOM 663 C CA . ASP A 1 92 ? 5.925 5.810 -13.308 1.00 98.69 92 ASP A CA 1
ATOM 664 C C . ASP A 1 92 ? 5.661 4.537 -12.493 1.00 98.69 92 ASP A C 1
ATOM 666 O O . ASP A 1 92 ? 4.522 4.067 -12.390 1.00 98.69 92 ASP A O 1
ATOM 670 N N . PHE A 1 93 ? 6.724 3.980 -11.915 1.00 98.81 93 PHE A N 1
ATOM 671 C CA . PHE A 1 93 ? 6.715 2.745 -11.141 1.00 98.81 93 PHE A CA 1
ATOM 672 C C . PHE A 1 93 ? 7.533 2.891 -9.857 1.00 98.81 93 PHE A C 1
ATOM 674 O O . PHE A 1 93 ? 8.722 3.201 -9.922 1.00 98.81 93 PHE A O 1
ATOM 681 N N . GLN A 1 94 ? 6.914 2.602 -8.715 1.00 98.75 94 GLN A N 1
ATOM 682 C CA . GLN A 1 94 ? 7.552 2.533 -7.397 1.00 98.75 94 GLN A CA 1
ATOM 683 C C . GLN A 1 94 ? 7.604 1.077 -6.937 1.00 98.75 94 GLN A C 1
ATOM 685 O O . GLN A 1 94 ? 6.654 0.323 -7.161 1.00 98.75 94 GLN A O 1
ATOM 690 N N . ILE A 1 95 ? 8.686 0.691 -6.264 1.00 98.69 95 ILE A N 1
ATOM 691 C CA . ILE A 1 95 ? 8.859 -0.651 -5.701 1.00 98.69 95 ILE A CA 1
ATOM 692 C C . ILE A 1 95 ? 8.977 -0.533 -4.186 1.00 98.69 95 ILE A C 1
ATOM 694 O O . ILE A 1 95 ? 9.681 0.334 -3.675 1.00 98.69 95 ILE A O 1
ATOM 698 N N . GLY A 1 96 ? 8.299 -1.415 -3.465 1.00 98.19 96 GLY A N 1
ATOM 699 C CA . GLY A 1 96 ? 8.387 -1.496 -2.011 1.00 98.19 96 GLY A CA 1
ATOM 700 C C . GLY A 1 96 ? 7.523 -2.618 -1.473 1.00 98.19 96 GLY A C 1
ATOM 701 O O . GLY A 1 96 ? 6.823 -3.281 -2.234 1.00 98.19 96 GLY A O 1
ATOM 702 N N . GLU A 1 97 ? 7.578 -2.869 -0.176 1.00 97.50 97 GLU A N 1
ATOM 703 C CA . GLU A 1 97 ? 6.693 -3.845 0.452 1.00 97.50 97 GLU A CA 1
ATOM 704 C C . GLU A 1 97 ? 5.241 -3.367 0.433 1.00 97.50 97 GLU A C 1
ATOM 706 O O . GLU A 1 97 ? 4.949 -2.170 0.521 1.00 97.50 97 GLU A O 1
ATOM 711 N N . ALA A 1 98 ? 4.313 -4.320 0.337 1.00 92.81 98 ALA A N 1
ATOM 712 C CA . ALA A 1 98 ? 2.910 -4.013 0.544 1.00 92.81 98 ALA A CA 1
ATOM 713 C C . ALA A 1 98 ? 2.699 -3.494 1.972 1.00 92.81 98 ALA A C 1
ATOM 715 O O . ALA A 1 98 ? 3.210 -4.040 2.948 1.00 92.81 98 ALA A O 1
ATOM 716 N N . GLY A 1 99 ? 1.917 -2.434 2.074 1.00 89.12 99 GLY A N 1
ATOM 717 C CA . GLY A 1 99 ? 1.417 -1.894 3.316 1.00 89.12 99 GLY A CA 1
ATOM 718 C C . GLY A 1 99 ? 0.582 -2.892 4.098 1.00 89.12 99 GLY A C 1
ATOM 719 O O . GLY A 1 99 ? -0.143 -3.705 3.521 1.00 89.12 99 GLY A O 1
ATOM 720 N N . THR A 1 100 ? 0.613 -2.778 5.418 1.00 88.50 100 THR A N 1
ATOM 721 C CA . THR A 1 100 ? -0.292 -3.502 6.312 1.00 88.50 100 THR A CA 1
ATOM 722 C C . THR A 1 100 ? -1.300 -2.533 6.923 1.00 88.50 100 THR A C 1
ATOM 724 O O . THR A 1 100 ? -0.975 -1.353 7.107 1.00 88.50 100 THR A O 1
ATOM 727 N N . PRO A 1 101 ? -2.512 -2.999 7.270 1.00 88.88 101 PRO A N 1
ATOM 728 C CA . PRO A 1 101 ? -3.381 -2.217 8.131 1.00 88.88 101 PRO A CA 1
ATOM 729 C C . PRO A 1 101 ? -2.693 -2.021 9.486 1.00 88.88 101 PRO A C 1
ATOM 731 O O . PRO A 1 101 ? -1.933 -2.881 9.936 1.00 88.88 101 PRO A O 1
ATOM 734 N N . ASN A 1 102 ? -2.971 -0.898 10.137 1.00 88.00 102 ASN A N 1
ATOM 735 C CA . ASN A 1 102 ? -2.519 -0.620 11.494 1.00 88.00 102 ASN A CA 1
ATOM 736 C C . ASN A 1 102 ? -3.696 -0.042 12.270 1.00 88.00 102 ASN A C 1
ATOM 738 O O . ASN A 1 102 ? -4.070 1.107 12.039 1.00 88.00 102 ASN A O 1
ATOM 742 N N . ILE A 1 103 ? -4.318 -0.871 13.109 1.00 88.62 103 ILE A N 1
ATOM 743 C CA . ILE A 1 103 ? -5.561 -0.533 13.797 1.00 88.62 103 ILE A CA 1
ATOM 744 C C . ILE A 1 103 ? -5.273 -0.186 15.248 1.00 88.62 103 ILE A C 1
ATOM 746 O O . ILE A 1 103 ? -4.846 -1.042 16.018 1.00 88.62 103 ILE A O 1
ATOM 750 N N . ASP A 1 104 ? -5.616 1.042 15.611 1.00 89.81 104 ASP A N 1
ATOM 751 C CA . ASP A 1 104 ? -5.667 1.494 16.992 1.00 89.81 104 ASP A CA 1
ATOM 752 C C . ASP A 1 104 ? -7.114 1.473 17.483 1.00 89.81 104 ASP A C 1
ATOM 754 O O . ASP A 1 104 ? -8.027 1.862 16.750 1.00 89.81 104 ASP A O 1
ATOM 758 N N . LEU A 1 105 ? -7.319 1.032 18.725 1.00 88.88 105 LEU A N 1
ATOM 759 C CA . LEU A 1 105 ? -8.613 1.032 19.406 1.00 88.88 105 LEU A CA 1
ATOM 760 C C . LEU A 1 105 ? -8.574 2.007 20.579 1.00 88.88 105 LEU A C 1
ATOM 762 O O . LEU A 1 105 ? -7.628 2.005 21.365 1.00 88.88 105 LEU A O 1
ATOM 766 N N . ALA A 1 106 ? -9.635 2.789 20.737 1.00 89.06 106 ALA A N 1
ATOM 767 C CA . ALA A 1 106 ? -9.851 3.614 21.913 1.00 89.06 106 ALA A CA 1
ATOM 768 C C . ALA A 1 106 ? -11.258 3.369 22.453 1.00 89.06 106 ALA A C 1
ATOM 770 O O . ALA A 1 106 ? -12.234 3.365 21.706 1.00 89.06 106 ALA A O 1
ATOM 771 N N . LYS A 1 107 ? -11.358 3.173 23.767 1.00 85.50 107 LYS A N 1
ATOM 772 C CA . LYS A 1 107 ? -12.632 3.062 24.474 1.00 85.50 107 LYS A CA 1
ATOM 773 C C . LYS A 1 107 ? -12.782 4.245 25.417 1.00 85.50 107 LYS A C 1
ATOM 775 O O . LYS A 1 107 ? -11.847 4.582 26.141 1.00 85.50 107 LYS A O 1
ATOM 780 N N . SER A 1 108 ? -13.955 4.858 25.418 1.00 87.25 108 SER A N 1
ATOM 781 C CA . SER A 1 108 ? -14.326 5.917 26.348 1.00 87.25 108 SER A CA 1
ATOM 782 C C . SER A 1 108 ? -15.679 5.627 26.985 1.00 87.25 108 SER A C 1
ATOM 784 O O . SER A 1 108 ? -16.463 4.810 26.498 1.00 87.25 108 SER A O 1
ATOM 786 N N . VAL A 1 109 ? -15.923 6.296 28.107 1.00 86.75 109 VAL A N 1
ATOM 787 C CA . VAL A 1 109 ? -17.195 6.289 28.822 1.00 86.75 109 VAL A CA 1
ATOM 788 C C . VAL A 1 109 ? -17.568 7.724 29.171 1.00 86.75 109 VAL A C 1
ATOM 790 O O . VAL A 1 109 ? -16.686 8.539 29.448 1.00 86.75 109 VAL A O 1
ATOM 793 N N . SER A 1 110 ? -18.857 8.033 29.145 1.00 88.38 110 SER A N 1
ATOM 794 C CA . SER A 1 110 ? -19.410 9.304 29.592 1.00 88.38 110 SER A CA 1
ATOM 795 C C . SER A 1 110 ? -20.685 9.063 30.403 1.00 88.38 110 SER A C 1
ATOM 797 O O . SER A 1 110 ? -21.504 8.258 29.974 1.00 88.38 110 SER A O 1
ATOM 799 N N . PRO A 1 111 ? -20.908 9.781 31.513 1.00 91.06 111 PRO A N 1
ATOM 800 C CA . PRO A 1 111 ? -19.949 10.640 32.216 1.00 91.06 111 PRO A CA 1
ATOM 801 C C . PRO A 1 111 ? -18.749 9.864 32.799 1.00 91.06 111 PRO A C 1
ATOM 803 O O . PRO A 1 111 ? -18.807 8.659 33.030 1.00 91.06 111 PRO A O 1
ATOM 806 N N . THR A 1 112 ? -17.629 10.564 33.008 1.00 87.81 112 THR A N 1
ATOM 807 C CA . THR A 1 112 ? -16.404 10.003 33.609 1.00 87.81 112 THR A CA 1
ATOM 808 C C . THR A 1 112 ? -16.362 10.214 35.123 1.00 87.81 112 THR A C 1
ATOM 810 O O . THR A 1 112 ? -16.843 11.237 35.608 1.00 87.81 112 THR A O 1
ATOM 813 N N . GLY A 1 113 ? -15.665 9.335 35.847 1.00 85.94 113 GLY A N 1
ATOM 814 C CA . GLY A 1 113 ? -15.484 9.424 37.304 1.00 85.94 113 GLY A CA 1
ATOM 815 C C . GLY A 1 113 ? -16.563 8.666 38.078 1.00 85.94 113 GLY A C 1
ATOM 816 O O . GLY A 1 113 ? -17.331 7.914 37.477 1.00 85.94 113 GLY A O 1
ATOM 817 N N . ASP A 1 114 ? -16.622 8.867 39.395 1.00 83.88 114 ASP A N 1
ATOM 818 C CA . ASP A 1 114 ? -17.625 8.229 40.255 1.00 83.88 114 ASP A CA 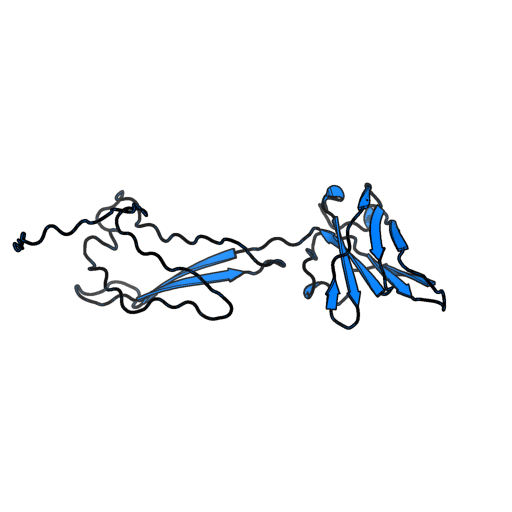1
ATOM 819 C C . ASP A 1 114 ? -19.032 8.702 39.877 1.00 83.88 114 ASP A C 1
ATOM 821 O O . ASP A 1 114 ? -19.290 9.904 39.808 1.00 83.88 114 ASP A O 1
ATOM 825 N N . GLN A 1 115 ? -19.935 7.751 39.630 1.00 84.81 115 GLN A N 1
ATOM 826 C CA . GLN A 1 115 ? -21.327 8.033 39.289 1.00 84.81 115 GLN A CA 1
ATOM 827 C C . GLN A 1 115 ? -22.267 7.566 40.391 1.00 84.81 115 GLN A C 1
ATOM 829 O O . GLN A 1 115 ? -22.060 6.520 41.011 1.00 84.81 115 GLN A O 1
ATOM 834 N N . GLU A 1 116 ? -23.332 8.334 40.602 1.00 83.75 116 GLU A N 1
ATOM 835 C CA . GLU A 1 116 ? -24.404 7.920 41.495 1.00 83.75 116 GLU A CA 1
ATOM 836 C C . GLU A 1 116 ? -25.139 6.697 40.919 1.00 83.75 116 GLU A C 1
ATOM 838 O O . GLU A 1 116 ? -25.286 6.582 39.692 1.00 83.75 116 GLU A O 1
ATOM 843 N N . PRO A 1 117 ? -25.634 5.785 41.777 1.00 80.00 117 PRO A N 1
ATOM 844 C CA . PRO A 1 117 ? -26.448 4.658 41.334 1.00 80.00 117 PRO A CA 1
ATOM 845 C C . PRO A 1 117 ? -27.626 5.103 40.453 1.00 80.00 117 PRO A C 1
ATOM 847 O O . PRO A 1 117 ? -28.375 6.005 40.821 1.00 80.00 117 PRO A O 1
ATOM 850 N N . GLY A 1 118 ? -27.806 4.442 39.304 1.00 77.25 118 GLY A N 1
ATOM 851 C CA . GLY A 1 118 ? -28.869 4.752 38.337 1.00 77.25 118 GLY A CA 1
ATOM 852 C C . GLY A 1 118 ? -28.493 5.760 37.243 1.00 77.25 118 GLY A C 1
ATOM 853 O O . GLY A 1 118 ? -29.336 6.065 36.403 1.00 77.25 118 GLY A O 1
ATOM 854 N N . THR A 1 119 ? -27.253 6.260 37.220 1.00 82.06 119 THR A N 1
ATOM 855 C CA . THR A 1 119 ? -26.745 7.087 36.113 1.00 82.06 119 THR A CA 1
ATOM 856 C C . THR A 1 119 ? -26.573 6.245 34.845 1.00 82.06 119 THR A C 1
ATOM 858 O O . THR A 1 119 ? -25.882 5.225 34.869 1.00 82.06 119 THR A O 1
ATOM 861 N N . ASP A 1 120 ? -27.171 6.685 33.734 1.00 80.44 120 ASP A N 1
ATOM 862 C CA . ASP A 1 120 ? -26.934 6.095 32.411 1.00 80.44 120 ASP A CA 1
ATOM 863 C C . ASP A 1 120 ? -25.485 6.405 31.969 1.00 80.44 120 ASP A C 1
ATOM 865 O O . ASP A 1 120 ? -25.042 7.556 32.013 1.00 80.44 120 ASP A O 1
ATOM 869 N N . LEU A 1 121 ? -24.748 5.367 31.559 1.00 80.00 121 LEU A N 1
ATOM 870 C CA . LEU A 1 121 ? -23.379 5.461 31.046 1.00 80.00 121 LEU A CA 1
ATOM 871 C C . LEU A 1 121 ? -23.341 5.169 29.544 1.00 80.00 121 LEU A C 1
ATOM 873 O O . LEU A 1 121 ? -2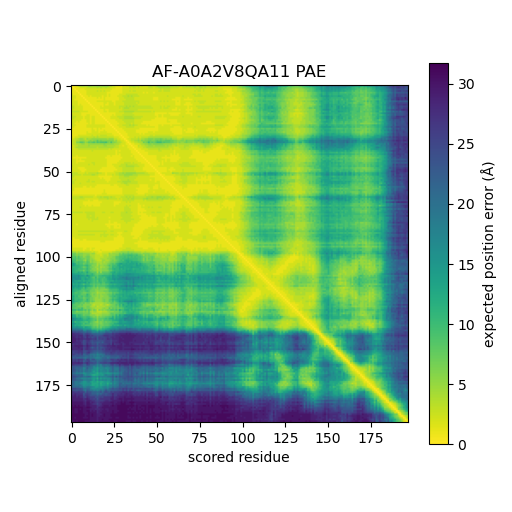3.730 4.087 29.103 1.00 80.00 121 LEU A O 1
ATOM 877 N N . ASP A 1 122 ? -22.773 6.095 28.781 1.00 80.69 122 ASP A N 1
ATOM 878 C CA . ASP A 1 122 ? -22.524 5.958 27.352 1.00 80.69 122 ASP A CA 1
ATOM 879 C C . ASP A 1 122 ? -21.093 5.480 27.106 1.00 80.69 122 ASP A C 1
ATOM 881 O O . ASP A 1 122 ? -20.125 6.202 27.355 1.00 80.69 122 ASP A O 1
ATOM 885 N N . TYR A 1 123 ? -20.953 4.267 26.574 1.00 79.06 123 TYR A N 1
ATOM 886 C CA . TYR A 1 123 ? -19.669 3.724 26.138 1.00 79.06 123 TYR A CA 1
ATOM 887 C C . TYR A 1 123 ? -19.491 3.896 24.633 1.00 79.06 123 TYR A C 1
ATOM 889 O O . TYR A 1 123 ? -20.362 3.528 23.845 1.00 79.06 123 TYR A O 1
ATOM 897 N N . ALA A 1 124 ? -18.325 4.391 24.230 1.00 79.94 124 ALA A N 1
ATOM 898 C CA . ALA A 1 124 ? -17.934 4.476 22.832 1.00 79.94 124 ALA A CA 1
ATOM 899 C C . ALA A 1 124 ? -16.633 3.709 22.605 1.00 79.94 124 ALA A C 1
ATOM 901 O O . ALA A 1 124 ? -15.662 3.876 23.343 1.00 79.94 124 ALA A O 1
ATOM 902 N N . VAL A 1 125 ? -16.607 2.889 21.555 1.00 81.44 125 VAL A N 1
ATOM 903 C CA . VAL A 1 125 ? -15.381 2.293 21.022 1.00 81.44 125 VAL A CA 1
ATOM 904 C C . VAL A 1 125 ? -15.135 2.914 19.657 1.00 81.44 125 VAL A C 1
ATOM 906 O O . VAL A 1 125 ? -15.954 2.780 18.749 1.00 81.44 125 VAL A O 1
ATOM 909 N N . SER A 1 126 ? -14.016 3.613 19.518 1.00 82.19 126 SER A N 1
ATOM 910 C CA . SER A 1 126 ? -13.531 4.113 18.240 1.00 82.19 126 SER A CA 1
ATOM 911 C C . SER A 1 126 ? -12.323 3.301 17.796 1.00 82.19 126 SER A C 1
ATOM 913 O O . SER A 1 126 ? -11.570 2.754 18.604 1.00 82.19 126 SER A O 1
ATOM 915 N N . PHE A 1 127 ? -12.144 3.212 16.485 1.00 84.25 127 PHE A N 1
ATOM 916 C CA . PHE A 1 127 ? -10.961 2.617 15.894 1.00 84.25 127 PHE A CA 1
ATOM 917 C C . PHE A 1 127 ? -10.439 3.506 14.775 1.00 84.25 127 PHE A C 1
ATOM 919 O O . PHE A 1 127 ? -11.209 4.187 14.098 1.00 84.25 127 PHE A O 1
ATOM 926 N N . THR A 1 128 ? -9.124 3.507 14.585 1.00 86.00 128 THR A N 1
ATOM 927 C CA . THR A 1 128 ? -8.463 4.265 13.518 1.00 86.00 128 THR A CA 1
ATOM 928 C C . THR A 1 128 ? -7.506 3.347 12.778 1.00 86.00 128 THR A C 1
ATOM 930 O O . THR A 1 128 ? -6.696 2.676 13.408 1.00 86.00 128 THR A O 1
ATOM 933 N N . ASN A 1 129 ? -7.591 3.321 11.444 1.00 87.00 129 ASN A N 1
ATOM 934 C CA . ASN A 1 129 ? -6.585 2.670 10.611 1.00 87.00 129 ASN A CA 1
ATOM 935 C C . ASN A 1 129 ? -5.557 3.701 10.147 1.00 87.00 129 ASN A C 1
ATOM 937 O O . ASN A 1 129 ? -5.859 4.517 9.278 1.00 87.00 129 ASN A O 1
ATOM 941 N N . SER A 1 130 ? -4.358 3.660 10.720 1.00 85.56 130 SER A N 1
ATOM 942 C CA . SER A 1 130 ? -3.216 4.478 10.292 1.00 85.56 130 SER A CA 1
ATOM 943 C C . SER A 1 130 ? -2.301 3.746 9.301 1.00 85.56 130 SER A C 1
ATOM 945 O O . SER A 1 130 ? -1.293 4.297 8.860 1.00 85.56 130 SER A O 1
ATOM 947 N N . GLY A 1 131 ? -2.641 2.502 8.948 1.00 86.19 131 GLY A N 1
ATOM 948 C CA . GLY A 1 131 ? -1.919 1.704 7.965 1.00 86.19 131 GLY A CA 1
ATOM 949 C C . GLY A 1 131 ? -2.191 2.146 6.529 1.00 86.19 131 GLY A C 1
ATOM 950 O O . GLY A 1 131 ? -3.121 2.895 6.240 1.00 86.19 131 GLY A O 1
ATOM 951 N N . THR A 1 132 ? -1.385 1.638 5.599 1.00 81.94 132 THR A N 1
ATOM 952 C CA . THR A 1 132 ? -1.477 1.985 4.170 1.00 81.94 132 THR A CA 1
ATOM 953 C C . THR A 1 132 ? -2.351 1.019 3.367 1.00 81.94 132 THR A C 1
ATOM 955 O O . THR A 1 132 ? -2.516 1.176 2.158 1.00 81.94 132 THR A O 1
ATOM 958 N N . THR A 1 133 ? -2.951 0.024 4.023 1.00 84.88 133 THR A N 1
ATOM 959 C CA . THR A 1 133 ? -3.961 -0.863 3.434 1.00 84.88 133 THR A CA 1
ATOM 960 C C . THR A 1 133 ? -5.197 -0.963 4.315 1.00 84.88 133 THR A C 1
ATOM 962 O O . THR A 1 133 ? -5.146 -0.776 5.532 1.00 84.88 133 THR A O 1
ATOM 965 N N . ASN A 1 134 ? -6.337 -1.255 3.688 1.00 84.12 134 ASN A N 1
ATOM 966 C CA . ASN A 1 134 ? -7.594 -1.458 4.398 1.00 84.12 134 ASN A CA 1
ATOM 967 C C . ASN A 1 134 ? -7.514 -2.721 5.261 1.00 84.12 134 ASN A C 1
ATOM 969 O O . ASN A 1 134 ? -7.151 -3.791 4.767 1.00 84.12 134 ASN A O 1
ATOM 973 N N . ALA A 1 135 ? -7.918 -2.620 6.527 1.00 82.56 135 ALA A N 1
ATOM 974 C CA . ALA A 1 135 ? -8.217 -3.806 7.317 1.00 82.56 135 ALA A CA 1
ATOM 975 C C . ALA A 1 135 ? -9.455 -4.507 6.743 1.00 82.56 135 ALA A C 1
ATOM 977 O O . ALA A 1 135 ? -10.418 -3.859 6.331 1.00 82.56 135 ALA A O 1
ATOM 978 N N . GLN A 1 136 ? -9.426 -5.836 6.723 1.00 83.19 136 GLN A N 1
ATOM 979 C CA . GLN A 1 136 ? -10.541 -6.677 6.295 1.00 83.19 136 GLN A CA 1
ATOM 980 C C . GLN A 1 136 ? -10.892 -7.634 7.433 1.00 83.19 136 GLN A C 1
ATOM 982 O O . GLN A 1 136 ? -10.003 -8.043 8.179 1.00 83.19 136 GLN A O 1
ATOM 987 N N . SER A 1 137 ? -12.173 -7.991 7.557 1.00 78.44 137 SER A N 1
ATOM 988 C CA . SER A 1 137 ? -12.651 -8.981 8.536 1.00 78.44 137 SER A CA 1
ATOM 989 C C . SER A 1 137 ? -12.305 -8.637 9.994 1.00 78.44 137 SER A C 1
ATOM 991 O O . SER A 1 137 ? -11.956 -9.515 10.780 1.00 78.44 137 SER A O 1
ATOM 993 N N . LEU A 1 138 ? -12.366 -7.350 10.352 1.00 79.19 138 LEU A N 1
ATOM 994 C CA . LEU A 1 138 ? -12.082 -6.899 11.712 1.00 79.19 138 LEU A CA 1
ATOM 995 C C . LEU A 1 138 ? -13.185 -7.380 12.665 1.00 79.19 138 LEU A C 1
ATOM 997 O O . LEU A 1 138 ? -14.354 -7.052 12.477 1.00 79.19 138 LEU A O 1
ATOM 1001 N N . VAL A 1 139 ? -12.793 -8.115 13.706 1.00 80.50 139 VAL A N 1
ATOM 1002 C CA . VAL A 1 139 ? -13.656 -8.451 14.844 1.00 80.50 139 VAL A CA 1
ATOM 1003 C C . VAL A 1 139 ? -13.166 -7.644 16.038 1.00 80.50 139 VAL A C 1
ATOM 1005 O O . VAL A 1 139 ? -12.042 -7.839 16.498 1.00 80.50 139 VAL A O 1
ATOM 1008 N N . ILE A 1 140 ? -13.996 -6.717 16.516 1.00 77.56 140 ILE A N 1
ATOM 1009 C CA . ILE A 1 140 ? -13.748 -5.979 17.757 1.00 77.56 140 ILE A CA 1
ATOM 1010 C C . ILE A 1 140 ? -14.599 -6.628 18.837 1.00 77.56 140 ILE A C 1
ATOM 1012 O O . ILE A 1 140 ? -15.821 -6.686 18.721 1.00 77.56 140 ILE A O 1
ATOM 1016 N N . THR A 1 141 ? -13.948 -7.109 19.887 1.00 75.75 141 THR A N 1
ATOM 1017 C CA . THR A 1 141 ? -14.622 -7.665 21.056 1.00 75.75 141 THR A CA 1
ATOM 1018 C C . THR A 1 141 ? -14.329 -6.767 22.243 1.00 75.75 141 THR A C 1
ATOM 1020 O O . THR A 1 141 ? -13.170 -6.479 22.531 1.00 75.75 141 THR A O 1
ATOM 1023 N N . ASP A 1 142 ? -15.385 -6.341 22.927 1.00 74.12 142 ASP A N 1
ATOM 1024 C CA . ASP A 1 142 ? -15.312 -5.628 24.198 1.00 74.12 142 ASP A CA 1
ATOM 1025 C C . ASP A 1 142 ? -15.768 -6.585 25.308 1.00 74.12 142 ASP A C 1
ATOM 1027 O O . ASP A 1 142 ? -16.947 -6.604 25.671 1.00 74.12 142 ASP A O 1
ATOM 1031 N N . PRO A 1 143 ? -14.886 -7.500 25.754 1.00 69.56 143 PRO A N 1
ATOM 1032 C CA . PRO A 1 143 ? -15.269 -8.518 26.713 1.00 69.56 143 PRO A CA 1
ATOM 1033 C C . PRO A 1 143 ? -15.545 -7.883 28.075 1.00 69.56 143 PRO A C 1
ATOM 1035 O O . PRO A 1 143 ? -14.862 -6.950 28.502 1.00 69.56 143 PRO A O 1
ATOM 1038 N N . ASN A 1 144 ? -16.496 -8.460 28.809 1.00 61.09 144 ASN A N 1
ATOM 1039 C CA . ASN A 1 144 ? -16.601 -8.180 30.234 1.00 61.09 144 ASN A CA 1
ATOM 1040 C C . ASN A 1 144 ? -15.272 -8.577 30.904 1.00 61.09 144 ASN A C 1
ATOM 1042 O O . ASN A 1 144 ? -14.832 -9.716 30.691 1.00 61.09 144 ASN A O 1
ATOM 1046 N N . PRO A 1 145 ? -14.627 -7.700 31.700 1.00 58.25 145 PRO A N 1
ATOM 1047 C CA . PRO A 1 145 ? -13.477 -8.105 32.488 1.00 58.25 145 PRO A CA 1
ATOM 1048 C C . PRO A 1 145 ? -13.837 -9.355 33.289 1.00 58.25 145 PRO A C 1
ATOM 1050 O O . PRO A 1 145 ? -14.874 -9.447 33.950 1.00 58.25 145 PRO A O 1
ATOM 1053 N N . ASN A 1 146 ? -12.980 -10.360 33.166 1.00 52.28 146 ASN A N 1
ATOM 1054 C CA . ASN A 1 146 ? -13.025 -11.570 33.959 1.00 52.28 146 ASN A CA 1
ATOM 1055 C C . ASN A 1 146 ? -13.140 -11.174 35.436 1.00 52.28 146 ASN A C 1
ATOM 1057 O O . ASN A 1 146 ? -12.445 -10.273 35.895 1.00 52.28 146 ASN A O 1
ATOM 1061 N N . ASN A 1 147 ? -14.038 -11.863 36.145 1.00 51.59 147 ASN A N 1
ATOM 1062 C CA . ASN A 1 147 ? -14.507 -11.655 37.524 1.00 51.59 147 ASN A CA 1
ATOM 1063 C C . ASN A 1 147 ? -13.408 -11.689 38.625 1.00 51.59 147 ASN A C 1
ATOM 1065 O O . ASN A 1 147 ? -13.687 -12.048 39.766 1.00 51.59 147 ASN A O 1
ATOM 1069 N N . ALA A 1 148 ? -12.156 -11.363 38.306 1.00 54.50 148 ALA A N 1
ATOM 1070 C CA . ALA A 1 148 ? -11.043 -11.299 39.240 1.00 54.50 148 ALA A CA 1
ATOM 1071 C C . ALA A 1 148 ? -11.264 -10.242 40.335 1.00 54.50 148 ALA A C 1
ATOM 1073 O O . ALA A 1 148 ? -10.781 -10.435 41.448 1.00 54.50 148 ALA A O 1
ATOM 1074 N N . ASP A 1 149 ? -12.033 -9.183 40.048 1.00 55.62 149 ASP A N 1
ATOM 1075 C CA . ASP A 1 149 ? -12.449 -8.186 41.034 1.00 55.62 149 ASP A CA 1
ATOM 1076 C C . ASP A 1 149 ? -13.971 -7.923 40.962 1.00 55.62 149 ASP A C 1
ATOM 1078 O O . ASP A 1 149 ? -14.456 -7.345 39.983 1.00 55.62 149 ASP A O 1
ATOM 1082 N N . PRO A 1 150 ? -14.755 -8.323 41.982 1.00 55.91 150 PRO A N 1
ATOM 1083 C CA . PRO A 1 150 ? -16.187 -8.055 42.037 1.00 55.91 150 PRO A CA 1
ATOM 1084 C C . PRO A 1 150 ? -16.549 -6.558 42.107 1.00 55.91 150 PRO A C 1
ATOM 1086 O O . PRO A 1 150 ? -17.697 -6.224 41.814 1.00 55.91 150 PRO A O 1
ATOM 1089 N N . LEU A 1 151 ? -15.604 -5.666 42.439 1.00 51.28 151 LEU A N 1
ATOM 1090 C CA . LEU A 1 151 ? -15.788 -4.208 42.440 1.00 51.28 151 LEU A CA 1
ATOM 1091 C C . LEU A 1 151 ? -15.565 -3.565 41.060 1.00 51.28 151 LEU A C 1
ATOM 1093 O O . LEU A 1 151 ? -15.999 -2.439 40.841 1.00 51.28 151 LEU A O 1
ATOM 1097 N N . GLN A 1 152 ? -14.940 -4.272 40.111 1.00 51.75 152 GLN A N 1
ATOM 1098 C CA . GLN A 1 152 ? -14.761 -3.814 38.721 1.00 51.75 152 GLN A CA 1
ATOM 1099 C C . GLN A 1 152 ? -15.853 -4.331 37.776 1.00 51.75 152 GLN A C 1
ATOM 1101 O O . GLN A 1 152 ? -15.749 -4.208 36.552 1.00 51.75 152 GLN A O 1
ATOM 1106 N N . ARG A 1 153 ? -16.913 -4.937 38.324 1.00 55.38 153 ARG A N 1
ATOM 1107 C CA . ARG A 1 153 ? -18.001 -5.505 37.531 1.00 55.38 153 ARG A CA 1
ATOM 1108 C C . ARG A 1 153 ? -18.848 -4.393 36.915 1.00 55.38 153 ARG A C 1
ATOM 1110 O O . ARG A 1 153 ? -19.841 -3.968 37.499 1.00 55.38 153 ARG A O 1
ATOM 1117 N N . VAL A 1 154 ? -18.522 -4.013 35.682 1.00 51.12 154 VAL A N 1
ATOM 1118 C CA . VAL A 1 154 ? -19.337 -3.093 34.871 1.00 51.12 154 VAL A CA 1
ATOM 1119 C C . VAL A 1 154 ? -20.789 -3.587 34.751 1.00 51.12 154 VAL A C 1
ATOM 1121 O O . VAL A 1 154 ? -21.685 -2.766 34.706 1.00 51.12 154 VAL A O 1
ATOM 1124 N N . PHE A 1 155 ? -21.056 -4.901 34.811 1.00 51.41 155 PHE A N 1
ATOM 1125 C CA . PHE A 1 155 ? -22.411 -5.473 34.669 1.00 51.41 155 PHE A CA 1
ATOM 1126 C C . PHE A 1 155 ? -23.006 -6.099 35.945 1.00 51.41 155 PHE A C 1
ATOM 1128 O O . PHE A 1 155 ? -24.017 -6.791 35.884 1.00 51.41 155 PHE A O 1
ATOM 1135 N N . ALA A 1 156 ? -22.385 -5.929 37.117 1.00 49.06 156 ALA A N 1
ATOM 1136 C CA . ALA A 1 156 ? -23.007 -6.348 38.384 1.00 49.06 156 ALA A CA 1
ATOM 1137 C C . ALA A 1 156 ? -24.091 -5.397 38.868 1.00 49.06 156 ALA A C 1
ATOM 1139 O O . ALA A 1 156 ? -25.030 -5.806 39.546 1.00 49.06 156 ALA A O 1
ATOM 1140 N N . ASN A 1 157 ? -23.846 -4.120 38.599 1.00 49.97 157 ASN A N 1
ATOM 1141 C CA . ASN A 1 157 ? -24.512 -2.982 39.207 1.00 49.97 157 ASN A CA 1
ATOM 1142 C C . ASN A 1 157 ? -25.052 -2.015 38.142 1.00 49.97 157 ASN A C 1
ATOM 1144 O O . ASN A 1 157 ? -25.603 -0.980 38.502 1.00 49.97 157 ASN A O 1
ATOM 1148 N N . VAL A 1 158 ? -24.885 -2.343 36.856 1.00 51.91 158 VAL A N 1
ATOM 1149 C CA . VAL A 1 158 ? -25.407 -1.580 35.722 1.00 51.91 158 VAL A CA 1
ATOM 1150 C C . VAL A 1 158 ? -26.276 -2.521 34.903 1.00 51.91 158 VAL A C 1
ATOM 1152 O O . VAL A 1 158 ? -25.797 -3.539 34.396 1.00 51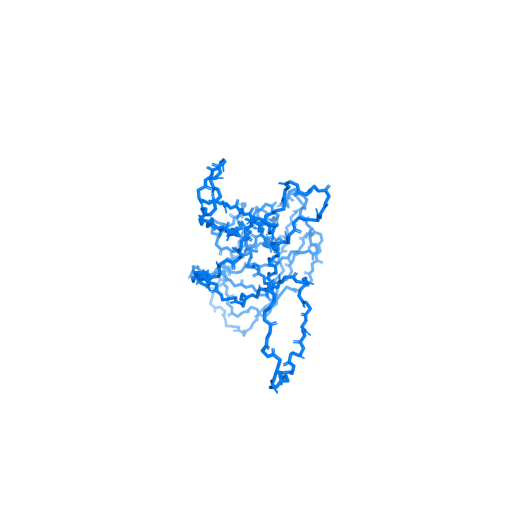.91 158 VAL A O 1
ATOM 1155 N N . ASP A 1 159 ? -27.552 -2.178 34.781 1.00 57.22 159 ASP A N 1
ATOM 1156 C CA . ASP A 1 159 ? -28.430 -2.815 33.811 1.00 57.22 159 ASP A CA 1
ATOM 1157 C C . ASP A 1 159 ? -28.004 -2.375 32.407 1.00 57.22 159 ASP A C 1
ATOM 1159 O O . ASP A 1 159 ? -27.862 -1.184 32.123 1.00 57.22 159 ASP A O 1
ATOM 1163 N N . TYR A 1 160 ? -27.777 -3.336 31.510 1.00 57.28 160 TYR A N 1
ATOM 1164 C CA . TYR A 1 160 ? -27.408 -3.021 30.134 1.00 57.28 160 TYR A CA 1
ATOM 1165 C C . TYR A 1 160 ? -28.622 -2.471 29.385 1.00 57.28 160 TYR A C 1
ATOM 1167 O O . TYR A 1 160 ? -29.530 -3.211 29.000 1.00 57.28 160 TYR A O 1
ATOM 1175 N N . LYS A 1 161 ? -28.641 -1.158 29.167 1.00 54.81 161 LYS A N 1
ATOM 1176 C CA . LYS A 1 161 ? -29.681 -0.478 28.398 1.00 54.81 161 LYS A CA 1
ATOM 1177 C C . LYS A 1 161 ? -29.195 -0.297 26.966 1.00 54.81 161 LYS A C 1
ATOM 1179 O O . LYS A 1 161 ? -28.373 0.569 26.678 1.00 54.81 161 LYS A O 1
ATOM 1184 N N . LEU A 1 162 ? -29.696 -1.125 26.051 1.00 55.12 162 LEU A N 1
ATOM 1185 C CA . LEU A 1 162 ? -29.407 -0.950 24.632 1.00 55.12 162 LEU A CA 1
ATOM 1186 C C . LEU A 1 162 ? -30.179 0.274 24.118 1.00 55.12 162 LEU A C 1
ATOM 1188 O O . LEU A 1 162 ? -31.377 0.190 23.862 1.00 55.12 162 LEU A O 1
ATOM 1192 N N . GLY A 1 163 ? -29.501 1.418 24.010 1.00 59.09 163 GLY A N 1
ATOM 1193 C CA . GLY A 1 163 ? -30.059 2.618 23.387 1.00 59.09 163 GLY A CA 1
ATOM 1194 C C . GLY A 1 163 ? -30.080 2.479 21.865 1.00 59.09 163 GLY A C 1
ATOM 1195 O O . GLY A 1 163 ? -31.055 2.029 21.271 1.00 59.09 163 GLY A O 1
ATOM 1196 N N . SER A 1 164 ? -28.971 2.847 21.223 1.00 56.22 164 SER A N 1
ATOM 1197 C CA . SER A 1 164 ? -28.760 2.675 19.784 1.00 56.22 164 SER A CA 1
ATOM 1198 C C . SER A 1 164 ? -27.304 2.310 19.521 1.00 56.22 164 SER A C 1
ATOM 1200 O O . SER A 1 164 ? -26.410 2.864 20.155 1.00 56.22 164 SER A O 1
ATOM 1202 N N . ALA A 1 165 ? -27.063 1.389 18.593 1.00 59.53 16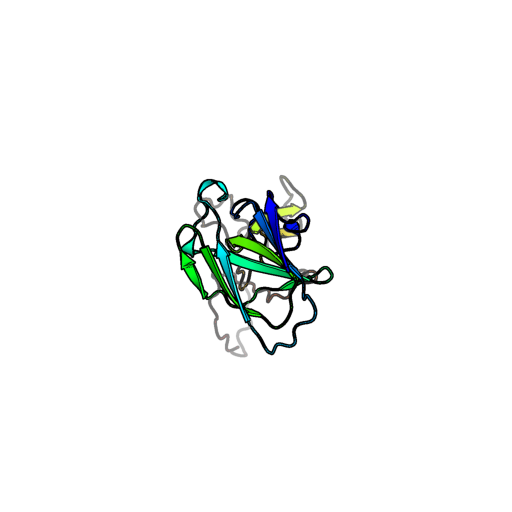5 ALA A N 1
ATOM 1203 C CA . ALA A 1 165 ? -25.725 1.046 18.140 1.00 59.53 165 ALA A CA 1
ATOM 1204 C C . ALA A 1 165 ? -25.622 1.419 16.666 1.00 59.53 165 ALA A C 1
ATOM 1206 O O . ALA A 1 165 ? -26.450 1.006 15.853 1.00 59.53 165 ALA A O 1
ATOM 1207 N N . SER A 1 166 ? -24.653 2.264 16.335 1.00 65.00 166 SER A N 1
ATOM 1208 C CA . SER A 1 166 ? -24.504 2.799 14.988 1.00 65.00 166 SER A CA 1
ATOM 1209 C C . SER A 1 166 ? -23.057 2.702 14.539 1.00 65.00 166 SER A C 1
ATOM 1211 O O . SER A 1 166 ? -22.128 2.858 15.328 1.00 65.00 166 SER A O 1
ATOM 1213 N N . ILE A 1 167 ? -22.883 2.417 13.254 1.00 64.94 167 ILE A N 1
ATOM 1214 C CA . ILE A 1 167 ? -21.598 2.451 12.566 1.00 64.94 167 ILE A CA 1
ATOM 1215 C C . ILE A 1 167 ? -21.681 3.591 11.563 1.00 64.94 167 ILE A C 1
ATOM 1217 O O . ILE A 1 167 ? -22.644 3.685 10.798 1.00 64.94 167 ILE A O 1
ATOM 1221 N N . SER A 1 168 ? -20.692 4.477 11.581 1.00 65.75 168 SER A N 1
ATOM 1222 C CA . SER A 1 168 ? -20.602 5.558 10.610 1.00 65.75 168 SER A CA 1
ATOM 1223 C C . SER A 1 168 ? -19.982 5.061 9.305 1.00 65.75 168 SER A C 1
ATOM 1225 O O . SER A 1 168 ? -19.057 4.244 9.282 1.00 65.75 168 SER A O 1
ATOM 1227 N N . ALA A 1 169 ? -20.490 5.584 8.189 1.00 58.34 169 ALA A N 1
ATOM 1228 C CA . ALA A 1 169 ? -19.897 5.362 6.878 1.00 58.34 169 ALA A CA 1
ATOM 1229 C C . ALA A 1 169 ? -18.403 5.761 6.876 1.00 58.34 169 ALA A C 1
ATOM 1231 O O . ALA A 1 169 ? -18.019 6.697 7.584 1.00 58.34 169 ALA A O 1
ATOM 1232 N N . PRO A 1 170 ? -17.552 5.095 6.073 1.00 62.84 170 PRO A N 1
ATOM 1233 C CA . PRO A 1 170 ? -17.879 4.115 5.027 1.00 62.84 170 PRO A CA 1
ATOM 1234 C C . PRO A 1 170 ? -18.015 2.666 5.522 1.00 62.84 170 PRO A C 1
ATOM 1236 O O . PRO A 1 170 ? -18.149 1.752 4.709 1.00 62.84 170 PRO A O 1
ATOM 1239 N N . TRP A 1 171 ? -17.945 2.429 6.830 1.00 65.31 171 TRP A N 1
ATOM 1240 C CA . TRP A 1 171 ? -17.926 1.081 7.379 1.00 65.31 171 TRP A CA 1
ATOM 1241 C C . TRP A 1 171 ? -19.313 0.439 7.332 1.00 65.31 171 TRP A C 1
ATOM 1243 O O . TRP A 1 171 ? -20.335 1.084 7.562 1.00 65.31 171 TRP A O 1
ATOM 1253 N N . THR A 1 172 ? -19.336 -0.860 7.053 1.00 63.88 172 THR A N 1
ATOM 1254 C CA . THR A 1 172 ? -20.505 -1.716 7.261 1.00 63.88 172 THR A CA 1
ATOM 1255 C C . THR A 1 172 ? -20.082 -2.796 8.242 1.00 63.88 172 THR A C 1
ATOM 1257 O O . THR A 1 172 ? -19.023 -3.398 8.078 1.00 63.88 172 THR A O 1
ATOM 1260 N N . ALA A 1 173 ? -20.854 -2.996 9.302 1.00 65.25 173 ALA A N 1
ATOM 1261 C CA . ALA A 1 173 ? -20.581 -4.046 10.270 1.00 65.25 173 ALA A CA 1
ATOM 1262 C C . ALA A 1 173 ? -21.889 -4.569 10.863 1.00 65.25 173 ALA A C 1
ATOM 1264 O O . ALA A 1 173 ? -22.896 -3.861 10.930 1.00 65.25 173 ALA A O 1
ATOM 1265 N N . THR A 1 174 ? -21.845 -5.827 11.282 1.00 68.75 174 THR A N 1
ATOM 1266 C CA . THR A 1 174 ? -22.889 -6.452 12.088 1.00 68.75 174 THR A CA 1
ATOM 1267 C C . THR A 1 174 ? -22.523 -6.224 13.544 1.00 68.75 174 THR A C 1
ATOM 1269 O O . THR A 1 174 ? -21.439 -6.617 13.969 1.00 68.75 174 THR A O 1
ATOM 1272 N N . ILE A 1 175 ? -23.402 -5.568 14.296 1.00 69.62 175 ILE A N 1
ATOM 1273 C CA . ILE A 1 175 ? -23.231 -5.402 15.739 1.00 69.62 175 ILE A CA 1
ATOM 1274 C C . ILE A 1 175 ? -23.969 -6.553 16.412 1.00 69.62 175 ILE A C 1
ATOM 1276 O O . ILE A 1 175 ? -25.175 -6.708 16.221 1.00 69.62 175 ILE A O 1
ATOM 1280 N N . GLU A 1 176 ? -23.241 -7.355 17.178 1.00 67.25 176 GLU A N 1
ATOM 1281 C CA . GLU A 1 176 ? -23.793 -8.454 17.962 1.00 67.25 176 GLU A CA 1
ATOM 1282 C C . GLU A 1 176 ? -23.566 -8.182 19.449 1.00 67.25 176 GLU A C 1
ATOM 1284 O O . GLU A 1 176 ? -22.494 -7.732 19.856 1.00 67.25 176 GLU A O 1
ATOM 1289 N N . PHE A 1 177 ? -24.589 -8.449 20.257 1.00 65.88 177 PHE A N 1
ATOM 1290 C CA . PHE A 1 177 ? -24.531 -8.346 21.711 1.00 65.88 177 PHE A CA 1
ATOM 1291 C C . PHE A 1 177 ? -24.674 -9.744 22.294 1.00 65.88 177 PHE A C 1
ATOM 1293 O O . PHE A 1 177 ? -25.596 -10.471 21.931 1.00 65.88 177 PHE A O 1
ATOM 1300 N N . SER A 1 178 ? -23.800 -10.107 23.227 1.00 59.78 178 SER A N 1
ATOM 1301 C CA . SER A 1 178 ? -23.928 -11.345 23.989 1.00 59.78 178 SER A CA 1
ATOM 1302 C C . SER A 1 178 ? -23.523 -11.108 25.440 1.00 59.78 178 SER A C 1
ATOM 1304 O O . SER A 1 178 ? -22.543 -10.423 25.730 1.00 59.78 178 SER A O 1
ATOM 1306 N N . ASN A 1 179 ? -24.290 -11.696 26.354 1.00 54.78 179 ASN A N 1
ATOM 1307 C CA . ASN A 1 179 ? -24.004 -11.751 27.785 1.00 54.78 179 ASN A CA 1
ATOM 1308 C C . ASN A 1 179 ? -23.332 -13.076 28.205 1.00 54.78 179 ASN A C 1
ATOM 1310 O O . ASN A 1 179 ? -23.079 -13.278 29.391 1.00 54.78 179 ASN A O 1
ATOM 1314 N N . ASP A 1 180 ? -23.044 -13.964 27.250 1.00 58.25 180 ASP A N 1
ATOM 1315 C CA . ASP A 1 180 ? -22.529 -15.321 27.464 1.00 58.25 180 ASP A CA 1
ATOM 1316 C C . ASP A 1 180 ? -21.311 -15.679 26.587 1.00 58.25 180 ASP A C 1
ATOM 1318 O O . ASP A 1 180 ? -20.917 -16.841 26.508 1.00 58.25 180 ASP A O 1
ATOM 1322 N N . GLY A 1 181 ? -20.669 -14.687 25.962 1.00 57.69 181 GLY A N 1
ATOM 1323 C CA . GLY A 1 181 ? -19.464 -14.893 25.148 1.00 57.69 181 GLY A CA 1
ATOM 1324 C C . GLY A 1 181 ? -19.732 -15.363 23.712 1.00 57.69 181 GLY A C 1
ATOM 1325 O O . GLY A 1 181 ? -18.858 -15.967 23.096 1.00 57.69 181 GLY A O 1
ATOM 1326 N N . GLY A 1 182 ? -20.918 -15.079 23.177 1.00 55.22 182 GLY A N 1
ATOM 1327 C CA . GLY A 1 182 ? -21.327 -15.359 21.799 1.00 55.22 182 GLY A CA 1
ATOM 1328 C C . GLY A 1 182 ? -22.009 -16.715 21.610 1.00 55.22 182 GLY A C 1
ATOM 1329 O O . GLY A 1 182 ? -22.000 -17.243 20.498 1.00 55.22 182 GLY A O 1
ATOM 1330 N N . ALA A 1 183 ? -22.571 -17.321 22.663 1.00 52.00 183 ALA A N 1
ATOM 1331 C CA . ALA A 1 183 ? -23.231 -18.614 22.529 1.00 52.00 183 ALA A CA 1
ATOM 1332 C C . ALA A 1 183 ? -24.659 -18.439 21.983 1.00 52.00 183 ALA A C 1
ATOM 1334 O O . ALA A 1 183 ? -25.527 -17.796 22.568 1.00 52.00 183 ALA A O 1
ATOM 1335 N N . THR A 1 184 ? -24.925 -19.030 20.819 1.00 41.78 184 THR A N 1
ATOM 1336 C CA . THR A 1 184 ? -26.241 -18.965 20.179 1.00 41.78 184 THR A CA 1
ATOM 1337 C C . THR A 1 184 ? -27.172 -19.999 20.812 1.00 41.78 184 THR A C 1
ATOM 1339 O O . THR A 1 184 ? -27.109 -21.184 20.486 1.00 41.78 184 THR A O 1
ATOM 1342 N N . TRP A 1 185 ? -28.070 -19.579 21.704 1.00 40.50 185 TRP A N 1
ATOM 1343 C CA . TRP A 1 185 ? -29.148 -20.456 22.165 1.00 40.50 185 TRP A CA 1
ATOM 1344 C C . TRP A 1 185 ? -30.363 -20.330 21.249 1.00 40.50 185 TRP A C 1
ATOM 1346 O O . TRP A 1 185 ? -30.926 -19.252 21.062 1.00 40.50 185 TRP A O 1
ATOM 1356 N N . THR A 1 186 ? -30.810 -21.456 20.695 1.00 41.50 186 THR A N 1
ATOM 1357 C CA . THR A 1 186 ? -32.129 -21.558 20.063 1.00 41.50 186 THR A CA 1
ATOM 1358 C C . THR A 1 186 ? -33.182 -21.509 21.168 1.00 41.50 186 THR A C 1
ATOM 1360 O O . THR A 1 186 ? -33.567 -22.530 21.736 1.00 41.50 186 THR A O 1
ATOM 1363 N N . TYR A 1 187 ? -33.638 -20.306 21.517 1.00 37.00 187 TYR A N 1
ATOM 1364 C CA . TYR A 1 187 ? -34.782 -20.154 22.406 1.00 37.00 187 TYR A CA 1
ATOM 1365 C C . TYR A 1 187 ? -36.033 -20.651 21.676 1.00 37.00 187 TYR A C 1
ATOM 1367 O O . TYR A 1 187 ? -36.501 -20.021 20.730 1.00 37.00 187 TYR A O 1
ATOM 1375 N N . THR A 1 188 ? -36.568 -21.797 22.099 1.00 40.06 188 THR A N 1
ATOM 1376 C CA . THR A 1 188 ? -37.923 -22.220 21.728 1.00 40.06 188 THR A CA 1
ATOM 1377 C C . THR A 1 188 ? -38.852 -21.707 22.828 1.00 40.06 188 THR A C 1
ATOM 1379 O O . THR A 1 188 ? -38.806 -22.255 23.932 1.00 40.06 188 THR A O 1
ATOM 1382 N N . PRO A 1 189 ? -39.661 -20.653 22.600 1.00 40.34 189 PRO A N 1
ATOM 1383 C CA . PRO A 1 189 ? -40.585 -20.176 23.617 1.00 40.34 189 PRO A CA 1
ATOM 1384 C C . PRO A 1 189 ? -41.582 -21.288 23.940 1.00 40.34 189 PRO A C 1
ATOM 1386 O O . PRO A 1 189 ? -42.333 -21.726 23.067 1.00 40.34 189 PRO A O 1
ATOM 1389 N N . VAL A 1 190 ? -41.623 -21.735 25.193 1.00 47.41 190 VAL A N 1
ATOM 1390 C CA . VAL A 1 190 ? -42.749 -22.533 25.683 1.00 47.41 190 VAL A CA 1
ATOM 1391 C C . VAL A 1 190 ? -43.807 -21.532 26.134 1.00 47.41 190 VAL A C 1
ATOM 1393 O O . VAL A 1 190 ? -43.616 -20.828 27.126 1.00 47.41 190 VAL A O 1
ATOM 1396 N N . SER A 1 191 ? -44.910 -21.409 25.390 1.00 40.22 191 SER A N 1
ATOM 1397 C CA . SER A 1 191 ? -46.017 -20.545 25.807 1.00 40.22 191 SER A CA 1
ATOM 1398 C C . SER A 1 191 ? -46.581 -21.065 27.136 1.00 40.22 191 SER A C 1
ATOM 1400 O O . SER A 1 191 ? -47.162 -22.150 27.162 1.00 40.22 191 SER A O 1
ATOM 1402 N N . GLY A 1 192 ? -46.412 -20.318 28.231 1.00 56.97 192 GLY A N 1
ATOM 1403 C CA . GLY A 1 192 ? -47.092 -20.615 29.500 1.00 56.97 192 GLY A CA 1
ATOM 1404 C C . GLY A 1 192 ? -46.328 -20.340 30.797 1.00 56.97 192 GLY A C 1
ATOM 1405 O O . GLY A 1 192 ? -46.959 -20.333 31.847 1.00 56.97 192 GLY A O 1
ATOM 1406 N N . ALA A 1 193 ? -45.022 -20.070 30.778 1.00 42.41 193 ALA A N 1
ATOM 1407 C CA . ALA A 1 193 ? -44.271 -19.787 32.007 1.00 42.41 193 ALA A CA 1
ATOM 1408 C C . ALA A 1 193 ? -44.213 -18.277 32.309 1.00 42.41 193 ALA A C 1
ATOM 1410 O O . ALA A 1 193 ? -43.153 -17.659 32.291 1.00 42.41 193 ALA A O 1
ATOM 1411 N N . GLY A 1 194 ? -45.375 -17.668 32.554 1.00 45.25 194 GLY A N 1
ATOM 1412 C CA . GLY A 1 194 ? -45.431 -16.383 33.247 1.00 45.25 194 GLY A CA 1
ATOM 1413 C C . GLY A 1 194 ? -45.116 -16.599 34.727 1.00 45.25 194 GLY A C 1
ATOM 1414 O O . GLY A 1 194 ? -45.865 -17.290 35.413 1.00 45.25 194 GLY A O 1
ATOM 1415 N N . GLY A 1 195 ? -44.017 -16.023 35.209 1.00 36.69 195 GLY A N 1
ATOM 1416 C CA . GLY A 1 195 ? -43.651 -16.027 36.624 1.00 36.69 195 GLY A CA 1
ATOM 1417 C C . GLY A 1 195 ? -42.298 -15.366 36.858 1.00 36.69 195 GLY A C 1
ATOM 1418 O O . GLY A 1 195 ? -41.269 -16.028 36.770 1.00 36.69 195 GLY A O 1
ATOM 1419 N N . ALA A 1 196 ? -42.315 -14.063 37.135 1.00 32.03 196 ALA A N 1
ATOM 1420 C CA . ALA A 1 196 ? -41.191 -13.347 37.732 1.00 32.03 196 ALA A CA 1
ATOM 1421 C C . ALA A 1 196 ? -40.970 -13.816 39.185 1.00 32.03 196 ALA A C 1
ATOM 1423 O O . ALA A 1 196 ? -41.958 -14.059 39.886 1.00 32.03 196 ALA A O 1
ATOM 1424 N N . PRO A 1 197 ? -39.722 -13.904 39.662 1.00 38.75 197 PRO A N 1
ATOM 1425 C CA . PRO A 1 197 ? -39.340 -13.448 40.992 1.00 38.75 197 PRO A CA 1
ATOM 1426 C C . PRO A 1 197 ? -39.135 -11.928 41.005 1.00 38.75 197 PRO A C 1
ATOM 1428 O O . PRO A 1 197 ? -38.577 -11.400 40.015 1.00 38.75 197 PRO A O 1
#